Protein 8HNO (pdb70)

B-factor: mean 59.18, std 12.62, range [30.69, 103.49]

Sequence (275 aa):
KSFLTEQQIKILRLRARGLKQSEIAELLGTSRANISILERRALEKIEKARNTITIWEQINSKISVEVRKGEDIFTVPDKLFKKADELQIKVPYSTAEIIAFLVEHAPISDRIAKRDFTLFLDARDRLRISECLLEEFDEKSFLTEQQIKILRLRARGLKQSEIAELLGTSRANISILERRALEKIEKARNTITIWEQINSKISVEVRKGEDIFTVPDKLFKKADELQIKVPYSTAEIIAFLVEHAPISDRIAKRDFTLFLDARDRLRISECLLEE

Foldseek 3Di:
DAPADPVQVVLVVVVVVPDDLCVVCVVVVHDSVVSVVSPVVVVVVVVVVVQVVVVVQVVVFPFKDKDFFFDFLLCVVVRRVVRCVVVVHDQPDDSVRSSVVCVVDACADVRGHRGIWMWTAGPVRDTDIHRDDCPVVDD/DAPADPVQVVLVVVVVVVDDLCRVCVVVVHDSVVSVVSPVVVVVRVVVVVLVVVVVQVVVFPFKDKDAFFAFLLCVVVRRVVVCVVVVHDQPDDSVRSSVVCVVDACADHRGHHHIWMWTAGPVRDIDIHRDDDDD

InterPro domains:
  IPR001387 Cro/C1-type, helix-turn-helix domain [PS50943] (12-39)
  IPR004645 DNA-binding protein Tfx, archaea [TIGR00721] (1-137)
  IPR007630 RNA polymerase sigma-70 region 4 [PF04545] (7-49)
  IPR018384 DNA-binding protein Tfx, euryarchaeota [PIRSF004932] (4-141)
  IPR029291 DNA binding protein Tfx, C-terminal [PF14601] (52-132)
  IPR036657 DNA-binding protein Tfx superfamily, archaea [G3DSA:3.30.1190.10] (17-134)
  IPR036657 DNA-binding protein Tfx superfamily, archaea [SSF89915] (17-120)

Radius of gyration: 21.94 Å; Cα contacts (8 Å, |Δi|>4): 375; chains: 2; bounding box: 42×46×56 Å

Secondary structure (DSSP, 8-state):
--SS-HHHHHHHHHHHTT--HHHHHHHTTS-HHHHHHHHHHHHHHHHHHHHHHHHHHHHT-S-EEEE-TT-BGGGHHHHHHHHHHHTT------HHHHHHHHHHHS-EETTEESS-EEEEE-TTS-EEEES---TTS--/--SS-HHHHHHHHHHHTT--HHHHHHHHTS-HHHHHHHHHHHHHHHHHHHHHHHHHHHHT-S-EEEE-TT-BGGGHHHHHHHHHHHTT----S-HHHHHHHHHHHS-BSSSBBSS-EEEEE-TTS-EEEES-----

Nearest PDB structures (foldseek):
  8hno-assembly1_B  TM=9.951E-01  e=1.777E-23  Thermococcus onnurineus NA1
  8hnp-assembly1_B  TM=9.551E-01  e=2.674E-22  Thermococcus onnurineus NA1
  4pcq-assembly2_C  TM=3.267E-01  e=6.171E-01  Mycobacterium tuberculosis H37Rv
  1i1g-assembly1_A  TM=3.027E-01  e=6.171E-01  Pyrococcus furiosus
  2cg4-assembly1_A  TM=2.894E-01  e=1.734E+00  Escherichia coli

Solvent-accessible surface area: 15589 Å² total; per-residue (Å²): 114,16,37,15,67,160,91,5,16,116,1,5,39,21,91,54,131,65,50,45,30,62,88,0,7,147,112,46,68,46,64,141,63,65,1,30,77,26,17,159,139,0,69,95,50,3,88,56,0,81,57,0,22,15,10,55,41,2,4,65,24,88,10,16,0,28,3,133,141,43,56,40,6,98,61,1,2,87,69,1,58,143,68,3,114,150,94,88,63,89,19,80,60,58,67,69,89,0,27,66,34,0,92,134,100,12,36,41,53,129,118,79,4,140,169,44,2,0,0,1,0,5,67,76,54,110,20,54,32,7,116,56,35,4,54,128,22,61,134,191,17,34,15,70,109,80,6,12,53,0,5,36,2,93,52,114,61,50,129,22,52,75,0,7,144,101,46,67,51,56,129,64,74,0,38,83,32,18,161,135,0,72,98,53,3,87,81,0,90,40,0,24,23,1,58,22,9,20,53,31,96,5,37,5,46,2,125,152,46,49,39,5,102,66,0,2,98,66,0,57,154,78,3,109,128,96,164,61,87,20,77,63,58,67,68,91,0,32,67,35,0,94,135,104,11,32,41,74,126,118,83,4,51,160,46,1,2,0,0,0,0,56,171,44,108,18,60,33,4,88,30,56,35,154,166

Organism: Thermococcus onnurineus (strain NA1) (NCBI:txid523850)

Structure (mmCIF, N/CA/C/O backbone):
data_8HNO
#
_entry.id   8HNO
#
_cell.length_a   102.686
_cell.length_b   102.686
_cell.length_c   90.386
_cell.angle_alpha   90.000
_cell.angle_beta   90.000
_cell.angle_gamma   90.000
#
_symmetry.space_group_name_H-M   'P 43 21 2'
#
loop_
_atom_site.group_PDB
_atom_site.id
_atom_site.type_symbol
_atom_site.label_atom_id
_atom_site.label_alt_id
_atom_site.label_comp_id
_atom_site.label_asym_id
_atom_site.label_entity_id
_atom_site.label_seq_id
_atom_site.pdbx_PDB_ins_code
_atom_site.Cartn_x
_atom_site.Cartn_y
_atom_site.Cartn_z
_atom_site.occupancy
_atom_site.B_iso_or_equiv
_atom_site.auth_seq_id
_atom_site.auth_comp_id
_atom_site.auth_asym_id
_atom_site.auth_atom_id
_atom_site.pdbx_PDB_model_num
ATOM 1 N N . LYS A 1 4 ? 7.09948 4.91441 -2.32417 1.000 62.13168 4 LYS A N 1
ATOM 2 C CA . LYS A 1 4 ? 8.54794 5.09729 -2.42685 1.000 60.95851 4 LYS A CA 1
ATOM 3 C C . LYS A 1 4 ? 9.15539 4.12251 -3.43968 1.000 58.09622 4 LYS A C 1
ATOM 4 O O . LYS A 1 4 ? 9.91766 4.53455 -4.31785 1.000 52.27780 4 LYS A O 1
ATOM 10 N N . SER A 1 5 ? 8.82265 2.83443 -3.29808 1.000 59.63112 5 SER A N 1
ATOM 11 C CA . SER A 1 5 ? 9.37758 1.75045 -4.11633 1.000 48.91969 5 SER A CA 1
ATOM 12 C C . SER A 1 5 ? 8.25228 0.79248 -4.50642 1.000 44.93471 5 SER A C 1
ATOM 13 O O . SER A 1 5 ? 7.08144 1.01098 -4.18886 1.000 50.16982 5 SER A O 1
ATOM 16 N N . PHE A 1 6 ? 8.61282 -0.32225 -5.13895 1.000 43.19741 6 PHE A N 1
ATOM 17 C CA . PHE A 1 6 ? 7.63917 -1.32355 -5.56402 1.000 47.83516 6 PHE A CA 1
ATOM 18 C C . PHE A 1 6 ? 7.38533 -2.39719 -4.49917 1.000 51.56897 6 PHE A C 1
ATOM 19 O O . PHE A 1 6 ? 6.67118 -3.36693 -4.77043 1.000 59.79375 6 PHE A O 1
ATOM 27 N N . LEU A 1 7 ? 7.94125 -2.25680 -3.30149 1.000 47.30756 7 LEU A N 1
ATOM 28 C CA . LEU A 1 7 ? 7.75168 -3.23738 -2.24122 1.000 48.36903 7 LEU A CA 1
ATOM 29 C C . LEU A 1 7 ? 6.82551 -2.68229 -1.16281 1.000 51.94883 7 LEU A C 1
ATOM 30 O O . LEU A 1 7 ? 6.95844 -1.52717 -0.74703 1.000 59.79283 7 LEU A O 1
ATOM 35 N N . THR A 1 8 ? 5.90525 -3.51596 -0.69183 1.000 49.95021 8 THR A N 1
ATOM 36 C CA . THR A 1 8 ? 5.00645 -3.13922 0.38535 1.000 44.08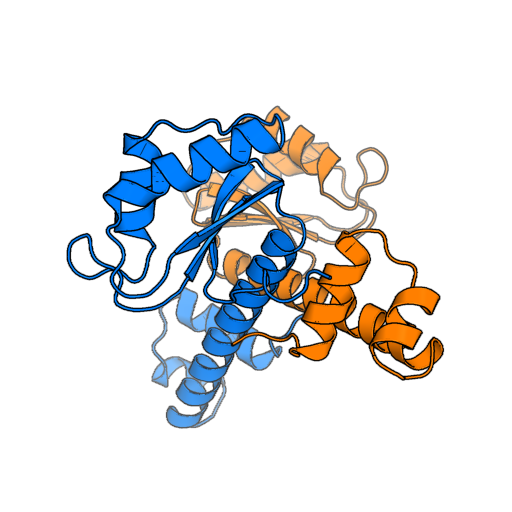930 8 THR A CA 1
ATOM 37 C C . THR A 1 8 ? 5.74009 -3.18922 1.71611 1.000 48.98370 8 THR A C 1
ATOM 38 O O . THR A 1 8 ? 6.81089 -3.79709 1.83862 1.000 51.37487 8 THR A O 1
ATOM 42 N N . GLU A 1 9 ? 5.16266 -2.53003 2.72788 1.000 53.88119 9 GLU A N 1
ATOM 43 C CA . GLU A 1 9 ? 5.76901 -2.61372 4.05981 1.000 54.94401 9 GLU A CA 1
ATOM 44 C C . GLU A 1 9 ? 5.78689 -4.05404 4.55889 1.000 52.13161 9 GLU A C 1
ATOM 45 O O . GLU A 1 9 ? 6.76499 -4.47904 5.19346 1.000 51.59687 9 GLU A O 1
ATOM 51 N N . GLN A 1 10 ? 4.74581 -4.83534 4.22142 1.000 53.42003 10 GLN A N 1
ATOM 52 C CA . GLN A 1 10 ? 4.70219 -6.24881 4.59816 1.000 46.81969 10 GLN A CA 1
ATOM 53 C C . GLN A 1 10 ? 5.81428 -7.04783 3.93028 1.000 43.04846 10 GLN A C 1
ATOM 54 O O . GLN A 1 10 ? 6.51439 -7.81370 4.59886 1.000 43.25304 10 GLN A O 1
ATOM 60 N N . GLN A 1 11 ? 6.02229 -6.85513 2.62625 1.000 40.38106 11 GLN A N 1
ATOM 61 C CA . GLN A 1 11 ? 7.07756 -7.59206 1.93696 1.000 44.04616 11 GLN A CA 1
ATOM 62 C C . GLN A 1 11 ? 8.47217 -7.19506 2.42422 1.000 46.74589 11 GLN A C 1
ATOM 63 O O . GLN A 1 11 ? 9.38509 -8.02936 2.42481 1.000 44.98723 11 GLN A O 1
ATOM 69 N N . ILE A 1 12 ? 8.67412 -5.93236 2.80674 1.000 45.34770 12 ILE A N 1
ATOM 70 C CA . ILE A 1 12 ? 9.97715 -5.53633 3.32767 1.000 44.63015 12 ILE A CA 1
ATOM 71 C C . ILE A 1 12 ? 10.23192 -6.19746 4.66804 1.000 45.04163 12 ILE A C 1
ATOM 72 O O . ILE A 1 12 ? 11.35524 -6.62094 4.96042 1.000 46.45651 12 ILE A O 1
ATOM 77 N N . LYS A 1 13 ? 9.20180 -6.29740 5.51029 1.000 43.50598 13 LYS A N 1
ATOM 78 C CA . LYS A 1 13 ? 9.40419 -6.95949 6.79373 1.000 45.85413 13 LYS A CA 1
ATOM 79 C C . LYS A 1 13 ? 9.78464 -8.41888 6.57803 1.000 46.89704 13 LYS A C 1
ATOM 80 O O . LYS A 1 13 ? 10.77486 -8.89961 7.14497 1.000 48.31756 13 LYS A O 1
ATOM 86 N N . ILE A 1 14 ? 9.08446 -9.09940 5.66310 1.000 45.23113 14 ILE A N 1
ATOM 87 C CA . ILE A 1 14 ? 9.32367 -10.52401 5.42153 1.000 47.25237 14 ILE A CA 1
ATOM 88 C C . ILE A 1 14 ? 10.73127 -10.75887 4.86276 1.000 49.67357 14 ILE A C 1
ATOM 89 O O . ILE A 1 14 ? 11.43693 -11.68576 5.28679 1.000 51.38440 14 ILE A O 1
ATOM 94 N N . LEU A 1 15 ? 11.16767 -9.93247 3.90801 1.000 47.71330 15 LEU A N 1
ATOM 95 C CA . LEU A 1 15 ? 12.51554 -10.09717 3.37285 1.000 45.98179 15 LEU A CA 1
ATOM 96 C C . LEU A 1 15 ? 13.55362 -9.90825 4.45300 1.000 48.59457 15 LEU A C 1
ATOM 97 O O . LEU A 1 15 ? 14.56243 -10.61967 4.48898 1.000 51.29471 15 LEU A O 1
ATOM 102 N N . ARG A 1 16 ? 13.32993 -8.93686 5.33081 1.000 46.63465 16 ARG A N 1
ATOM 103 C CA . ARG A 1 16 ? 14.26858 -8.71397 6.41229 1.000 50.61099 16 ARG A CA 1
ATOM 104 C C . ARG A 1 16 ? 14.34436 -9.93325 7.31578 1.000 54.51537 16 ARG A C 1
ATOM 105 O O . ARG A 1 16 ? 15.43795 -10.39325 7.67123 1.000 55.28348 16 ARG A O 1
ATOM 113 N N . LEU A 1 17 ? 13.19121 -10.50974 7.64875 1.000 56.68985 17 LEU A N 1
ATOM 114 C CA . LEU A 1 17 ? 13.18886 -11.67990 8.52239 1.000 59.38471 17 LEU A CA 1
ATOM 115 C C . LEU A 1 17 ? 13.87129 -12.86519 7.85189 1.000 58.30238 17 LEU A C 1
ATOM 116 O O . LEU A 1 17 ? 14.58145 -13.63515 8.51031 1.000 60.04103 17 LEU A O 1
ATOM 121 N N . ARG A 1 18 ? 13.69223 -13.01048 6.53601 1.000 56.05295 18 ARG A N 1
ATOM 122 C CA . ARG A 1 18 ? 14.42824 -14.03725 5.80815 1.000 57.39958 18 ARG A CA 1
ATOM 123 C C . ARG A 1 18 ? 15.92371 -13.76402 5.86083 1.000 57.34653 18 ARG A C 1
ATOM 124 O O . ARG A 1 18 ? 16.72515 -14.67783 6.10207 1.000 60.39907 18 ARG A O 1
ATOM 132 N N . ALA A 1 19 ? 16.31026 -12.49617 5.69043 1.000 52.54059 19 ALA A N 1
ATOM 133 C CA . ALA A 1 19 ? 17.72229 -12.13876 5.70752 1.000 53.22142 19 ALA A CA 1
ATOM 134 C C . ALA A 1 19 ? 18.34176 -12.38335 7.07036 1.000 57.48735 19 ALA A C 1
ATOM 135 O O . ALA A 1 19 ? 19.56234 -12.55263 7.16488 1.000 64.38016 19 ALA A O 1
ATOM 137 N N . ARG A 1 20 ? 17.53922 -12.36366 8.13864 1.000 55.61258 20 ARG A N 1
ATOM 138 C CA . ARG A 1 20 ? 18.06416 -12.77196 9.43649 1.000 61.42169 20 ARG A CA 1
ATOM 139 C C . ARG A 1 20 ? 18.06974 -14.29451 9.60686 1.000 58.75467 20 ARG A C 1
ATOM 140 O O . ARG A 1 20 ? 18.38979 -14.78008 10.69090 1.000 63.60358 20 ARG A O 1
ATOM 148 N N . GLY A 1 21 ? 17.70559 -15.06004 8.57970 1.000 56.85333 21 GLY A N 1
ATOM 149 C CA . GLY A 1 21 ? 17.83601 -16.50056 8.61882 1.000 58.52159 21 GLY A CA 1
ATOM 150 C C . GLY A 1 21 ? 16.59791 -17.27919 9.00097 1.000 63.78212 21 GLY A C 1
ATOM 151 O O . GLY A 1 21 ? 16.66109 -18.51673 9.03025 1.000 64.28598 21 GLY A O 1
ATOM 152 N N . LEU A 1 22 ? 15.48074 -16.60914 9.28999 1.000 61.31676 22 LEU A N 1
ATOM 153 C CA . LEU A 1 22 ? 14.27681 -17.30910 9.72227 1.000 54.85482 22 LEU A CA 1
ATOM 154 C C . LEU A 1 22 ? 13.69801 -18.16910 8.60884 1.000 60.28773 22 LEU A C 1
ATOM 155 O O . LEU A 1 22 ? 13.87739 -17.88787 7.41684 1.000 63.10684 22 LEU A O 1
ATOM 160 N N . LYS A 1 23 ? 12.97492 -19.21794 9.01535 1.000 62.29730 23 LYS A N 1
ATOM 161 C CA . LYS A 1 23 ? 12.23593 -20.05829 8.08318 1.000 62.80878 23 LYS A CA 1
ATOM 162 C C . LYS A 1 23 ? 10.92531 -19.38182 7.69585 1.000 59.65286 23 LYS A C 1
ATOM 163 O O . LYS A 1 23 ? 10.43647 -18.47537 8.37680 1.000 60.14850 23 LYS A O 1
ATOM 165 N N . GLN A 1 24 ? 10.36694 -19.81104 6.56447 1.000 58.96597 24 GLN A N 1
ATOM 166 C CA . GLN A 1 24 ? 9.09380 -19.23836 6.15216 1.000 56.06589 24 GLN A CA 1
ATOM 167 C C . GLN A 1 24 ? 8.00206 -19.52715 7.17185 1.000 61.63474 24 GLN A C 1
ATOM 168 O O . GLN A 1 24 ? 7.10982 -18.69589 7.37020 1.000 61.19032 24 GLN A O 1
ATOM 174 N N . SER A 1 25 ? 8.05445 -20.70165 7.82085 1.000 67.46434 25 SER A N 1
ATOM 175 C CA . SER A 1 25 ? 7.06394 -21.06804 8.83844 1.000 65.33555 25 SER A CA 1
ATOM 176 C C . SER A 1 25 ? 7.21424 -20.22791 10.11092 1.000 63.98209 25 SER A C 1
ATOM 177 O O . SER A 1 25 ? 6.20889 -19.83543 10.71880 1.000 57.41483 25 SER A O 1
ATOM 180 N N . GLU A 1 26 ? 8.45857 -19.92250 10.51343 1.000 62.98180 26 GLU A N 1
ATOM 181 C CA . GLU A 1 26 ? 8.69457 -19.02970 11.64882 1.000 54.90121 26 GLU A CA 1
ATOM 182 C C . GLU A 1 26 ? 8.10392 -17.65681 11.37480 1.000 58.39229 26 GLU A C 1
ATOM 183 O O . GLU A 1 26 ? 7.47058 -17.05619 12.24858 1.000 58.92361 26 GLU A O 1
ATOM 189 N N . ILE A 1 27 ? 8.32064 -17.13638 10.16098 1.000 61.31135 27 ILE A N 1
ATOM 190 C CA . ILE A 1 27 ? 7.77926 -15.83107 9.78437 1.000 59.69119 27 ILE A CA 1
ATOM 191 C C . ILE A 1 27 ? 6.25452 -15.85551 9.75961 1.000 57.88021 27 ILE A C 1
ATOM 192 O O . ILE A 1 27 ? 5.60328 -14.90081 10.19740 1.000 56.75563 27 ILE A O 1
ATOM 197 N N . ALA A 1 28 ? 5.65975 -16.94298 9.25084 1.000 61.58632 28 ALA A N 1
ATOM 198 C CA . ALA A 1 28 ? 4.19855 -17.04320 9.20647 1.000 62.18990 28 ALA A CA 1
ATOM 199 C C . ALA A 1 28 ? 3.59164 -16.94191 10.60742 1.000 60.72929 28 ALA A C 1
ATOM 200 O O . ALA A 1 28 ? 2.53472 -16.32431 10.79116 1.000 58.36388 28 ALA A O 1
ATOM 202 N N . GLU A 1 29 ? 4.27192 -17.50407 11.61509 1.000 60.93186 29 GLU A N 1
ATOM 203 C CA . GLU A 1 29 ? 3.80379 -17.39198 12.99745 1.000 63.51518 29 GLU A CA 1
ATOM 204 C C . GLU A 1 29 ? 3.88359 -15.95300 13.49818 1.000 58.67692 29 GLU A C 1
ATOM 205 O O . GLU A 1 29 ? 2.95967 -15.46951 14.16023 1.000 56.86873 29 GLU A O 1
ATOM 211 N N . LEU A 1 30 ? 4.98765 -15.26148 13.19436 1.000 60.95490 30 LEU A N 1
ATOM 212 C CA . LEU A 1 30 ? 5.20496 -13.89934 13.68305 1.000 56.07036 30 LEU A CA 1
ATOM 213 C C . LEU A 1 30 ? 4.17337 -12.92834 13.11988 1.000 55.40936 30 LEU A C 1
ATOM 214 O O . LEU A 1 30 ? 3.75849 -11.98521 13.80172 1.000 56.13949 30 LEU A O 1
ATOM 219 N N . LEU A 1 31 ? 3.77999 -13.11446 11.86596 1.000 55.92806 31 LEU A N 1
ATOM 220 C CA . LEU A 1 31 ? 2.79593 -12.25542 11.22217 1.000 54.21357 31 LEU A CA 1
ATOM 221 C C . LEU A 1 31 ? 1.38762 -12.83466 11.31134 1.000 53.41783 31 LEU A C 1
ATOM 222 O O . LEU A 1 31 ? 0.44826 -12.25895 10.74995 1.000 52.63113 31 LEU A O 1
ATOM 227 N N . GLY A 1 32 ? 1.24647 -13.99470 11.94150 1.000 53.50841 32 GLY A N 1
ATOM 228 C CA . GLY A 1 32 ? -0.03238 -14.62839 12.17079 1.000 56.63796 32 GLY A CA 1
ATOM 229 C C . GLY A 1 32 ? -0.77144 -15.00318 10.90609 1.000 59.38727 32 GLY A C 1
ATOM 230 O O . GLY A 1 32 ? -1.98017 -14.77942 10.82363 1.000 62.29133 32 GLY A O 1
ATOM 231 N N . THR A 1 33 ? -0.08632 -15.61571 9.93771 1.000 54.63869 33 THR A N 1
ATOM 232 C CA . THR A 1 33 ? -0.72074 -16.04128 8.69639 1.000 58.94283 33 THR A CA 1
ATOM 233 C C . THR A 1 33 ? -0.10800 -17.35494 8.22986 1.000 61.10934 33 THR A C 1
ATOM 234 O O . THR A 1 33 ? 0.87955 -17.83184 8.79102 1.000 64.65948 33 THR A O 1
ATOM 238 N N . SER A 1 34 ? -0.72016 -17.94866 7.20105 1.000 56.66322 34 SER A N 1
ATOM 239 C CA . SER A 1 34 ? -0.28812 -19.24782 6.69889 1.000 57.34807 34 SER A CA 1
ATOM 240 C C . SER A 1 34 ? 1.12187 -19.18479 6.13036 1.000 61.81469 34 SER A C 1
ATOM 241 O O . SER A 1 34 ? 1.56172 -18.15964 5.60511 1.000 64.04233 34 SER A O 1
ATOM 244 N N . ARG A 1 35 ? 1.81840 -20.31771 6.19277 1.000 62.10512 35 ARG A N 1
ATOM 245 C CA . ARG A 1 35 ? 3.12582 -20.40765 5.54666 1.000 63.70846 35 ARG A CA 1
ATOM 246 C C . ARG A 1 35 ? 3.03682 -20.21477 4.03707 1.000 62.00153 35 ARG A C 1
ATOM 247 O O . ARG A 1 35 ? 3.96834 -19.68401 3.41878 1.000 60.42157 35 ARG A O 1
ATOM 255 N N . ALA A 1 36 ? 1.93032 -20.64072 3.42770 1.000 60.53795 36 ALA A N 1
ATOM 256 C CA . ALA A 1 36 ? 1.76043 -20.45927 1.99280 1.000 58.00938 36 ALA A CA 1
ATOM 257 C C . ALA A 1 36 ? 1.67307 -18.98478 1.62894 1.000 65.14010 36 ALA A C 1
ATOM 258 O O . ALA A 1 36 ? 2.23177 -18.55417 0.61249 1.000 65.41119 36 ALA A O 1
ATOM 260 N N . ASN A 1 37 ? 0.96296 -18.19696 2.44001 1.000 65.80407 37 ASN A N 1
ATOM 261 C CA . ASN A 1 37 ? 0.87152 -16.76729 2.17951 1.000 61.03919 37 ASN A CA 1
ATOM 262 C C . ASN A 1 37 ? 2.25506 -16.11598 2.26327 1.000 59.93835 37 ASN A C 1
ATOM 263 O O . ASN A 1 37 ? 2.61874 -15.29281 1.41142 1.000 57.80275 37 ASN A O 1
ATOM 268 N N . ILE A 1 38 ? 3.07307 -16.53587 3.23586 1.000 59.23448 38 ILE A N 1
ATOM 269 C CA . ILE A 1 38 ? 4.41411 -15.97416 3.36959 1.000 53.84954 38 ILE A CA 1
ATOM 270 C C . ILE A 1 38 ? 5.25423 -16.30322 2.14733 1.000 58.13253 38 ILE A C 1
ATOM 271 O O . ILE A 1 38 ? 5.96757 -15.44014 1.63030 1.000 60.10809 38 ILE A O 1
ATOM 276 N N . SER A 1 39 ? 5.18638 -17.54911 1.65867 1.000 61.16423 39 SER A N 1
ATOM 277 C CA . SER A 1 39 ? 5.95484 -17.91480 0.46969 1.000 58.89190 39 SER A CA 1
ATOM 278 C C . SER A 1 39 ? 5.46246 -17.16544 -0.76199 1.000 57.02217 39 SER A C 1
ATOM 279 O O . SER A 1 39 ? 6.27170 -16.73058 -1.58784 1.000 57.72004 39 SER A O 1
ATOM 282 N N . ILE A 1 40 ? 4.14335 -17.01261 -0.91327 1.000 54.74412 40 ILE A N 1
ATOM 283 C CA . ILE A 1 40 ? 3.62788 -16.28201 -2.06862 1.000 59.19699 40 ILE A CA 1
ATOM 284 C C . ILE A 1 40 ? 4.01422 -14.80696 -1.98960 1.000 58.18816 40 ILE A C 1
ATOM 285 O O . ILE A 1 40 ? 4.33622 -14.18165 -3.00768 1.000 59.48490 40 ILE A O 1
ATOM 290 N N . LEU A 1 41 ? 3.98787 -14.21813 -0.79374 1.000 58.35323 41 LEU A N 1
ATOM 291 C CA . LEU A 1 41 ? 4.41054 -12.82465 -0.69118 1.000 54.80597 41 LEU A CA 1
ATOM 292 C C . LEU A 1 41 ? 5.90665 -12.67756 -0.94584 1.000 52.28754 41 LEU A C 1
ATOM 293 O O . LEU A 1 41 ? 6.32882 -11.73332 -1.62145 1.000 52.55308 41 LEU A O 1
ATOM 298 N N . GLU A 1 42 ? 6.72172 -13.61338 -0.43916 1.000 49.51135 42 GLU A N 1
ATOM 299 C CA . GLU A 1 42 ? 8.16457 -13.55714 -0.67904 1.000 47.47813 42 GLU A CA 1
ATOM 300 C C . GLU A 1 42 ? 8.49622 -13.77384 -2.14992 1.000 53.17535 42 GLU A C 1
ATOM 301 O O . GLU A 1 42 ? 9.37983 -13.10155 -2.69990 1.000 53.40881 42 GLU A O 1
ATOM 307 N N . ARG A 1 43 ? 7.81455 -14.71426 -2.80588 1.000 57.40108 43 ARG A N 1
ATOM 308 C CA . ARG A 1 43 ? 8.08249 -14.93302 -4.22278 1.000 54.64809 43 ARG A CA 1
ATOM 309 C C . ARG A 1 43 ? 7.74444 -13.68521 -5.03255 1.000 52.12556 43 ARG A C 1
ATOM 310 O O . ARG A 1 43 ? 8.54447 -13.25058 -5.86369 1.000 54.13717 43 ARG A O 1
ATOM 318 N N . ARG A 1 44 ? 6.60691 -13.04184 -4.73663 1.000 50.33814 44 ARG A N 1
ATOM 319 C CA . ARG A 1 44 ? 6.21439 -11.84065 -5.46594 1.000 48.32315 44 ARG A CA 1
ATOM 320 C C . ARG A 1 44 ? 7.18104 -10.69905 -5.21137 1.000 51.01114 44 ARG A C 1
ATOM 321 O O . ARG A 1 44 ? 7.40911 -9.87150 -6.09957 1.000 56.80901 44 ARG A O 1
ATOM 329 N N . ALA A 1 45 ? 7.75080 -10.62323 -4.01272 1.000 48.13087 45 ALA A N 1
ATOM 330 C CA . ALA A 1 45 ? 8.68333 -9.54050 -3.72825 1.000 45.59015 45 ALA A CA 1
ATOM 331 C C . ALA A 1 45 ? 9.97396 -9.70352 -4.52270 1.000 52.86369 45 ALA A C 1
ATOM 332 O O . ALA A 1 45 ? 10.42917 -8.76681 -5.19734 1.000 51.74484 45 ALA A O 1
ATOM 334 N N . LEU A 1 46 ? 10.56791 -10.90131 -4.47872 1.000 54.49736 46 LEU A N 1
ATOM 335 C CA . LEU A 1 46 ? 11.79500 -11.13123 -5.23376 1.000 49.46007 46 LEU A CA 1
ATOM 336 C C . LEU A 1 46 ? 11.55672 -10.92197 -6.72502 1.000 49.87143 46 LEU A C 1
ATOM 337 O O . LEU A 1 46 ? 12.41155 -10.37546 -7.42953 1.000 48.14927 46 LEU A O 1
ATOM 342 N N . GLU A 1 47 ? 10.37883 -11.31959 -7.21505 1.000 52.56502 47 GLU A N 1
ATOM 343 C CA . GLU A 1 47 ? 10.06476 -11.11507 -8.62094 1.000 51.22299 47 GLU A CA 1
ATOM 344 C C . GLU A 1 47 ? 10.02488 -9.63660 -8.94685 1.000 51.07051 47 GLU A C 1
ATOM 345 O O . GLU A 1 47 ? 10.50719 -9.21519 -10.00358 1.000 52.08464 47 GLU 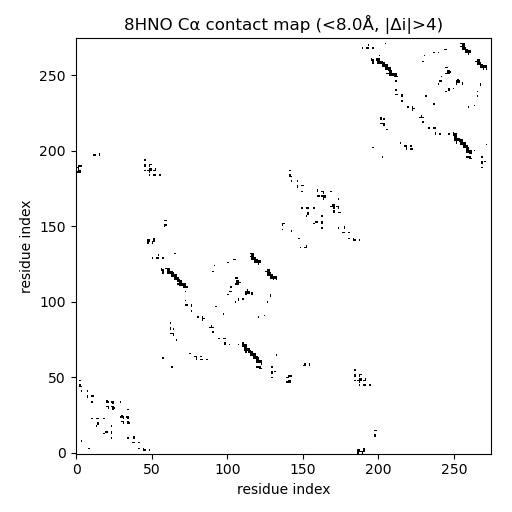A O 1
ATOM 351 N N . LYS A 1 48 ? 9.47754 -8.82467 -8.03686 1.000 53.35759 48 LYS A N 1
ATOM 352 C CA . LYS A 1 48 ? 9.44456 -7.38557 -8.27694 1.000 51.35891 48 LYS A CA 1
ATOM 353 C C . LYS A 1 48 ? 10.83585 -6.77737 -8.20503 1.000 49.95150 48 LYS A C 1
ATOM 354 O O . LYS A 1 48 ? 11.12373 -5.80286 -8.91829 1.000 45.55382 48 LYS A O 1
ATOM 360 N N . ILE A 1 49 ? 11.72174 -7.36514 -7.39237 1.000 47.10014 49 ILE A N 1
ATOM 361 C CA . ILE A 1 49 ? 13.09496 -6.87632 -7.33882 1.000 46.60878 49 ILE A CA 1
ATOM 362 C C . ILE A 1 49 ? 13.80964 -7.19468 -8.64215 1.000 49.79143 49 ILE A C 1
ATOM 363 O O . ILE A 1 49 ? 14.54083 -6.35491 -9.18352 1.000 49.37770 49 ILE A O 1
ATOM 368 N N . GLU A 1 50 ? 13.62339 -8.41699 -9.16113 1.000 54.70949 50 GLU A N 1
ATOM 369 C CA . GLU A 1 50 ? 14.17758 -8.74787 -10.47140 1.000 54.95456 50 GLU A CA 1
ATOM 370 C C . GLU A 1 50 ? 13.57504 -7.85395 -11.54130 1.000 50.19973 50 GLU A C 1
ATOM 371 O O . GLU A 1 50 ? 14.29384 -7.31587 -12.39069 1.000 49.53906 50 GLU A O 1
ATOM 377 N N . LYS A 1 51 ? 12.26794 -7.62201 -11.46506 1.000 48.18265 51 LYS A N 1
ATOM 378 C CA . LYS A 1 51 ? 11.61552 -6.73446 -12.41710 1.000 48.43215 51 LYS A CA 1
ATOM 379 C C . LYS A 1 51 ? 12.20468 -5.33161 -12.33017 1.000 49.60507 51 LYS A C 1
ATOM 380 O O . LYS A 1 51 ? 12.43819 -4.67975 -13.35595 1.000 49.92143 51 LYS A O 1
ATOM 386 N N . ALA A 1 52 ? 12.46724 -4.85131 -11.11074 1.000 50.61377 52 ALA A N 1
ATOM 387 C CA . ALA A 1 52 ? 13.10422 -3.54199 -10.96097 1.000 46.77381 52 ALA A CA 1
ATOM 388 C C . ALA A 1 52 ? 14.52959 -3.55477 -11.49144 1.000 46.64567 52 ALA A C 1
ATOM 389 O O . ALA A 1 52 ? 14.96197 -2.60846 -12.16488 1.000 48.99161 52 ALA A O 1
ATOM 391 N N . ARG A 1 53 ? 15.26759 -4.62629 -11.20289 1.000 48.48147 53 ARG A N 1
ATOM 392 C CA . ARG A 1 53 ? 16.63794 -4.75307 -11.68960 1.000 52.29193 53 ARG A CA 1
ATOM 393 C C . ARG A 1 53 ? 16.68884 -4.73491 -13.21507 1.000 49.06243 53 ARG A C 1
ATOM 394 O O . ARG A 1 53 ? 17.60287 -4.14171 -13.80690 1.000 47.27941 53 ARG A O 1
ATOM 402 N N . ASN A 1 54 ? 15.71641 -5.37931 -13.87134 1.000 48.11789 54 ASN A N 1
ATOM 403 C CA . ASN A 1 54 ? 15.66052 -5.31175 -15.32971 1.000 47.04018 54 ASN A CA 1
ATOM 404 C C . ASN A 1 54 ? 15.24816 -3.93464 -15.81457 1.000 43.52203 54 ASN A C 1
ATOM 405 O O . ASN A 1 54 ? 15.65378 -3.52103 -16.90209 1.000 44.92877 54 ASN A O 1
ATOM 410 N N . THR A 1 55 ? 14.41825 -3.22128 -15.06010 1.000 44.90177 55 THR A N 1
ATOM 411 C CA . THR A 1 55 ? 14.04879 -1.88960 -15.51826 1.000 43.22494 55 THR A CA 1
ATOM 412 C C . THR A 1 55 ? 15.26445 -0.96524 -15.51869 1.000 43.83492 55 THR A C 1
ATOM 413 O O . THR A 1 55 ? 15.47887 -0.22371 -16.48422 1.000 43.16439 55 THR A O 1
ATOM 417 N N . ILE A 1 56 ? 16.11662 -1.03945 -14.48596 1.000 43.84093 56 ILE A N 1
ATOM 418 C CA . ILE A 1 56 ? 17.32541 -0.20531 -14.49699 1.000 43.51811 56 ILE A CA 1
ATOM 419 C C . ILE A 1 56 ? 18.27333 -0.60796 -15.61159 1.000 44.24131 56 ILE A C 1
ATOM 420 O O . ILE A 1 56 ? 18.98612 0.23792 -16.15817 1.000 48.21999 56 ILE A O 1
ATOM 425 N N . THR A 1 57 ? 18.32152 -1.89103 -15.96602 1.000 43.39956 57 THR A N 1
ATOM 426 C CA . THR A 1 57 ? 19.18408 -2.28089 -17.07426 1.000 42.42202 57 THR A CA 1
ATOM 427 C C . THR A 1 57 ? 18.70743 -1.65868 -18.37718 1.000 45.37000 57 THR A C 1
ATOM 428 O O . THR A 1 57 ? 19.50283 -1.07364 -19.12720 1.000 47.01813 57 THR A O 1
ATOM 432 N N . ILE A 1 58 ? 17.39958 -1.70866 -18.62661 1.000 47.71521 58 ILE A N 1
ATOM 433 C CA . ILE A 1 58 ? 16.87071 -1.14467 -19.86074 1.000 45.49214 58 ILE A CA 1
ATOM 434 C C . ILE A 1 58 ? 17.09395 0.35864 -19.87738 1.000 42.43584 58 ILE A C 1
ATOM 435 O O . ILE A 1 58 ? 17.38127 0.94835 -20.92533 1.000 46.60090 58 ILE A O 1
ATOM 440 N N . TRP A 1 59 ? 16.99922 1.00293 -18.71967 1.000 40.26812 59 TRP A N 1
ATOM 441 C CA . TRP A 1 59 ? 17.25325 2.43599 -18.69207 1.000 43.84009 59 TRP A CA 1
ATOM 442 C C . TRP A 1 59 ? 18.69780 2.73393 -19.07765 1.000 47.87622 59 TRP A C 1
ATOM 443 O O . TRP A 1 59 ? 18.95414 3.56297 -19.95769 1.000 45.15846 59 TRP A O 1
ATOM 454 N N . GLU A 1 60 ? 19.65876 2.01612 -18.47768 1.000 48.07935 60 GLU A N 1
ATOM 455 C CA . GLU A 1 60 ? 21.05456 2.25505 -18.82796 1.000 45.92019 60 GLU A CA 1
ATOM 456 C C . GLU A 1 60 ? 21.38226 1.74907 -20.21850 1.000 49.57030 60 GLU A C 1
ATOM 457 O O . GLU A 1 60 ? 22.32358 2.25985 -20.83742 1.000 55.95351 60 GLU A O 1
ATOM 463 N N . GLN A 1 61 ? 20.60767 0.80143 -20.74569 1.000 44.90688 61 GLN A N 1
ATOM 464 C CA . GLN A 1 61 ? 20.82118 0.40059 -22.12892 1.000 47.77186 61 GLN A CA 1
ATOM 465 C C . GLN A 1 61 ? 20.34774 1.47708 -23.09358 1.000 48.60356 61 GLN A C 1
ATOM 466 O O . GLN A 1 61 ? 20.96035 1.68986 -24.14422 1.000 50.62057 61 GLN A O 1
ATOM 472 N N . ILE A 1 62 ? 19.24668 2.14945 -22.76853 1.000 49.13077 62 ILE A N 1
ATOM 473 C CA . ILE A 1 62 ? 18.74584 3.21261 -23.63204 1.000 48.02405 62 ILE A CA 1
ATOM 474 C C . ILE A 1 62 ? 19.76144 4.33965 -23.75004 1.000 49.96816 62 ILE A C 1
ATOM 475 O O . ILE A 1 62 ? 19.89212 4.96024 -24.81248 1.000 54.46959 62 ILE A O 1
ATOM 480 N N . ASN A 1 63 ? 20.48787 4.62780 -22.66484 1.000 52.59858 63 ASN A N 1
ATOM 481 C CA . ASN A 1 63 ? 21.53937 5.65167 -22.63359 1.000 53.76223 63 ASN A CA 1
ATOM 482 C C . ASN A 1 63 ? 22.93804 5.04366 -22.73988 1.000 56.35420 63 ASN A C 1
ATOM 483 O O . ASN A 1 63 ? 23.86290 5.51295 -22.07483 1.000 63.68266 63 ASN A O 1
ATOM 488 N N . SER A 1 64 ? 23.13607 3.99313 -23.53346 1.000 56.08714 64 SER A N 1
ATOM 489 C CA . SER A 1 64 ? 24.44186 3.34642 -23.58963 1.000 61.17623 64 SER A CA 1
ATOM 490 C C . SER A 1 64 ? 25.35906 4.03881 -24.58935 1.000 68.39900 64 SER A C 1
ATOM 491 O O . SER A 1 64 ? 24.92247 4.54877 -25.62877 1.000 63.58205 64 SER A O 1
ATOM 494 N N . LYS A 1 65 ? 26.65739 3.99347 -24.28531 1.000 74.16683 65 LYS A N 1
ATOM 495 C CA . LYS A 1 65 ? 27.66311 4.53924 -25.18885 1.000 70.80610 65 LYS A CA 1
ATOM 496 C C . LYS A 1 65 ? 27.65983 3.78492 -26.51857 1.000 70.56320 65 LYS A C 1
ATOM 497 O O . LYS A 1 65 ? 27.38715 4.35838 -27.57811 1.000 70.18982 65 LYS A O 1
ATOM 503 N N . ILE A 1 66 ? 27.92408 2.48427 -26.47777 1.000 65.84476 66 ILE A N 1
ATOM 504 C CA . ILE A 1 66 ? 27.96125 1.66102 -27.67767 1.000 69.36367 66 ILE A CA 1
ATOM 505 C C . ILE A 1 66 ? 27.27885 0.33796 -27.33797 1.000 66.37814 66 ILE A C 1
ATOM 506 O O . ILE A 1 66 ? 27.42820 -0.17756 -26.22427 1.000 62.09602 66 ILE A O 1
ATOM 511 N N . SER A 1 67 ? 26.45951 -0.16748 -28.26157 1.000 60.26865 67 SER A N 1
ATOM 512 C CA . SER A 1 67 ? 25.78813 -1.44418 -28.06553 1.000 56.76205 67 SER A CA 1
ATOM 513 C C . SER A 1 67 ? 25.85949 -2.24541 -29.35963 1.000 61.73866 67 SER A C 1
ATOM 514 O O . SER A 1 67 ? 25.86925 -1.67764 -30.45734 1.000 66.78896 67 SER A O 1
ATOM 517 N N . VAL A 1 68 ? 25.96200 -3.56442 -29.22009 1.000 60.85087 68 VAL A N 1
ATOM 518 C CA . VAL A 1 68 ? 25.98642 -4.49637 -30.34008 1.000 61.92712 68 VAL A CA 1
ATOM 519 C C . VAL A 1 68 ? 25.04354 -5.65494 -30.01204 1.000 56.73925 68 VAL A C 1
ATOM 520 O O . VAL A 1 68 ? 24.90183 -6.04762 -28.84982 1.000 57.40382 68 VAL A O 1
ATOM 524 N N . GLU A 1 69 ? 24.36457 -6.18466 -31.03402 1.000 61.34275 69 GLU A N 1
ATOM 525 C CA . GLU A 1 69 ? 23.35118 -7.22597 -30.84287 1.000 64.44730 69 GLU A CA 1
ATOM 526 C C . GLU A 1 69 ? 23.85515 -8.57890 -31.33762 1.000 59.45716 69 GLU A C 1
ATOM 527 O O . GLU A 1 69 ? 24.44877 -8.66648 -32.41470 1.000 70.45329 69 GLU A O 1
ATOM 533 N N . VAL A 1 70 ? 23.62043 -9.63742 -30.56203 1.000 55.92424 70 VAL A N 1
ATOM 534 C CA . VAL A 1 70 ? 24.02341 -10.99314 -30.94451 1.000 64.66595 70 VAL A CA 1
ATOM 535 C C . VAL A 1 70 ? 22.80102 -11.91370 -30.93007 1.000 69.38210 70 VAL A C 1
ATOM 536 O O . VAL A 1 70 ? 22.03497 -11.93250 -29.95834 1.000 67.09346 70 VAL A O 1
ATOM 540 N N . ARG A 1 71 ? 22.63560 -12.68798 -32.00126 1.000 72.16373 71 ARG A N 1
ATOM 541 C CA . ARG A 1 71 ? 21.46750 -13.52678 -32.23028 1.000 71.51956 71 ARG A CA 1
ATOM 542 C C . ARG A 1 71 ? 21.72311 -14.98590 -31.86239 1.000 69.92775 71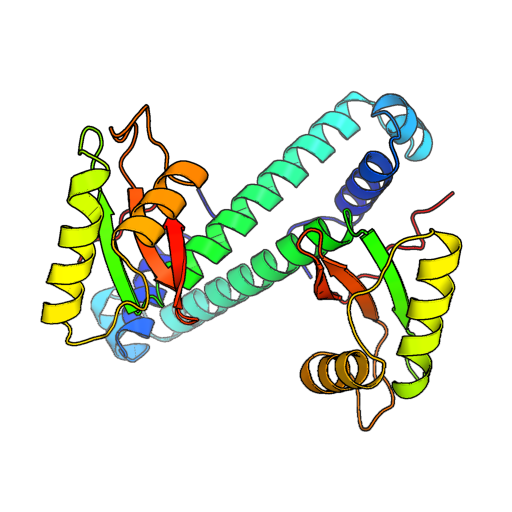 ARG A C 1
ATOM 543 O O . ARG A 1 71 ? 22.86816 -15.44551 -31.80607 1.000 65.90685 71 ARG A O 1
ATOM 551 N N . LYS A 1 72 ? 20.61952 -15.72461 -31.67041 1.000 70.07632 72 LYS A N 1
ATOM 552 C CA . LYS A 1 72 ? 20.70151 -17.13986 -31.32666 1.000 66.94705 72 LYS A CA 1
ATOM 553 C C . LYS A 1 72 ? 21.51743 -17.86839 -32.38865 1.000 68.39849 72 LYS A C 1
ATOM 554 O O . LYS A 1 72 ? 21.29371 -17.69797 -33.58978 1.000 69.05218 72 LYS A O 1
ATOM 560 N N . GLY A 1 73 ? 22.50498 -18.63601 -31.94024 1.000 65.76763 73 GLY A N 1
ATOM 561 C CA . GLY A 1 73 ? 23.36496 -19.39692 -32.80500 1.000 59.53771 73 GLY A CA 1
ATOM 562 C C . GLY A 1 73 ? 24.72065 -18.77725 -33.09015 1.000 64.71690 73 GLY A C 1
ATOM 563 O O . GLY A 1 73 ? 25.65412 -19.51801 -33.42189 1.000 70.97717 73 GLY A O 1
ATOM 564 N N . GLU A 1 74 ? 24.87328 -17.45909 -32.94623 1.000 63.61899 74 GLU A N 1
ATOM 565 C CA . GLU A 1 74 ? 26.16373 -16.82223 -33.22597 1.000 69.23197 74 GLU A CA 1
ATOM 566 C C . GLU A 1 74 ? 27.25822 -17.33075 -32.26375 1.000 67.96737 74 GLU A C 1
ATOM 567 O O . GLU A 1 74 ? 26.97771 -17.86379 -31.18153 1.000 67.36626 74 GLU A O 1
ATOM 573 N N . ASP A 1 75 ? 28.52602 -17.21111 -32.67890 1.000 62.67010 75 ASP A N 1
ATOM 574 C CA . ASP A 1 75 ? 29.62714 -17.66326 -31.82327 1.000 64.22846 75 ASP A CA 1
ATOM 575 C C . ASP A 1 75 ? 30.04679 -16.53708 -30.88885 1.000 63.47653 75 ASP A C 1
ATOM 576 O O . ASP A 1 75 ? 30.28563 -15.40206 -31.32160 1.000 62.02691 75 ASP A O 1
ATOM 581 N N . ILE A 1 76 ? 30.19879 -16.88239 -29.61477 1.000 60.06530 76 ILE A N 1
ATOM 582 C CA . ILE A 1 76 ? 30.56189 -15.91053 -28.59971 1.000 55.02081 76 ILE A CA 1
ATOM 583 C C . ILE A 1 76 ? 31.89963 -15.25623 -28.93839 1.000 59.16844 76 ILE A C 1
ATOM 584 O O . ILE A 1 76 ? 32.15740 -14.11139 -28.54972 1.000 58.79582 76 ILE A O 1
ATOM 589 N N . PHE A 1 77 ? 32.76337 -15.95552 -29.68522 1.000 60.72685 77 PHE A N 1
ATOM 590 C CA . PHE A 1 77 ? 34.09205 -15.43880 -29.99133 1.000 60.23753 77 PHE A CA 1
ATOM 591 C C . PHE A 1 77 ? 34.08827 -14.39950 -31.09845 1.000 60.40036 77 PHE A C 1
ATOM 592 O O . PHE A 1 77 ? 35.08543 -13.68590 -31.24757 1.000 58.18136 77 PHE A O 1
ATOM 600 N N . THR A 1 78 ? 33.00040 -14.29545 -31.87180 1.000 58.83258 78 THR A N 1
ATOM 601 C CA . THR A 1 78 ? 32.88505 -13.25434 -32.88907 1.000 57.38389 78 THR A CA 1
ATOM 602 C C . THR A 1 78 ? 32.41256 -11.92925 -32.31745 1.000 60.77516 78 THR A C 1
ATOM 603 O O . THR A 1 78 ? 32.41596 -10.92181 -33.03681 1.000 64.09421 78 THR A O 1
ATOM 607 N N . VAL A 1 79 ? 32.00651 -11.91155 -31.05344 1.000 57.83870 79 VAL A N 1
ATOM 608 C CA . VAL A 1 79 ? 31.36109 -10.75092 -30.45499 1.000 56.06695 79 VAL A CA 1
ATOM 609 C C . VAL A 1 79 ? 32.34734 -9.61038 -30.21551 1.000 60.26006 79 VAL A C 1
ATOM 610 O O . VAL A 1 79 ? 31.99887 -8.45120 -30.49977 1.000 61.28892 79 VAL A O 1
ATOM 614 N N . PRO A 1 80 ? 33.55434 -9.85076 -29.67833 1.000 60.48177 80 PRO A N 1
ATOM 615 C CA . PRO A 1 80 ? 34.49069 -8.71895 -29.51584 1.000 62.74424 80 PRO A CA 1
ATOM 616 C C . PRO A 1 80 ? 34.75885 -7.95406 -30.81126 1.000 66.55098 80 PRO A C 1
ATOM 617 O O . PRO A 1 80 ? 34.86760 -6.72267 -30.76331 1.000 63.64014 80 PRO A O 1
ATOM 621 N N . ASP A 1 81 ? 34.85306 -8.63496 -31.96865 1.000 66.52957 81 ASP A N 1
ATOM 622 C CA . ASP A 1 81 ? 35.03711 -7.91974 -33.23637 1.000 66.84338 81 ASP A CA 1
ATOM 623 C C . ASP A 1 81 ? 33.83918 -7.02960 -33.58056 1.000 68.31134 81 ASP A C 1
ATOM 624 O O . ASP A 1 81 ? 34.01800 -5.87734 -33.9947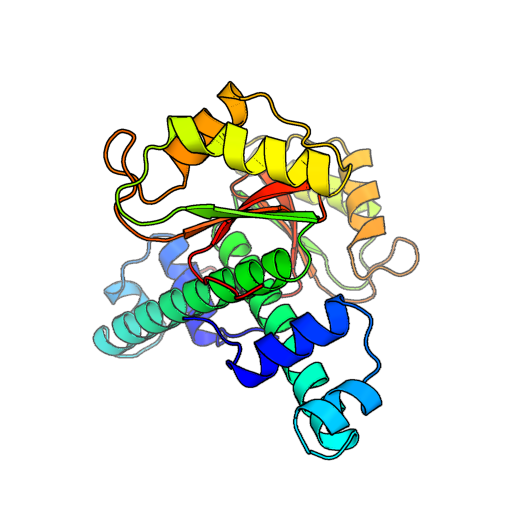6 1.000 67.00446 81 ASP A O 1
ATOM 629 N N . LYS A 1 82 ? 32.61045 -7.53911 -33.42376 1.000 66.42160 82 LYS A N 1
ATOM 630 C CA . LYS A 1 82 ? 31.43097 -6.71430 -33.69114 1.000 60.31446 82 LYS A CA 1
ATOM 631 C C . LYS A 1 82 ? 31.45228 -5.45019 -32.84903 1.000 60.09596 82 LYS A C 1
ATOM 632 O O . LYS A 1 82 ? 31.21333 -4.34154 -33.34383 1.000 63.54494 82 LYS A O 1
ATOM 638 N N . LEU A 1 83 ? 31.74866 -5.60505 -31.56710 1.000 56.39596 83 LEU A N 1
ATOM 639 C CA . LEU A 1 83 ? 31.80158 -4.45493 -30.68641 1.000 58.77574 83 LEU A CA 1
ATOM 640 C C . LEU A 1 83 ? 32.95243 -3.53477 -31.05726 1.000 65.95043 83 LEU A C 1
ATOM 641 O O . LEU A 1 83 ? 32.78654 -2.30915 -31.09341 1.000 66.66301 83 LEU A O 1
ATOM 646 N N . PHE A 1 84 ? 34.12091 -4.11517 -31.36408 1.000 67.62396 84 PHE A N 1
ATOM 647 C CA . PHE A 1 84 ? 35.31323 -3.32018 -31.65870 1.000 66.25498 84 PHE A CA 1
ATOM 648 C C . PHE A 1 84 ? 35.17735 -2.55978 -32.98180 1.000 69.65965 84 PHE A C 1
ATOM 649 O O . PHE A 1 84 ? 35.67639 -1.43591 -33.10169 1.000 70.41431 84 PHE A O 1
ATOM 657 N N . LYS A 1 85 ? 34.56214 -3.17150 -34.00525 1.000 71.37745 85 LYS A N 1
ATOM 658 C CA . LYS A 1 85 ? 34.31585 -2.45268 -35.25656 1.000 68.37605 85 LYS A CA 1
ATOM 659 C C . LYS A 1 85 ? 33.30630 -1.32557 -35.04380 1.000 73.31794 85 LYS A C 1
ATOM 660 O O . LYS A 1 85 ? 33.51660 -0.19234 -35.49478 1.000 76.61585 85 LYS A O 1
ATOM 666 N N . LYS A 1 86 ? 32.21704 -1.60991 -34.32407 1.000 72.97987 86 LYS A N 1
ATOM 667 C CA . LYS A 1 86 ? 31.20284 -0.58829 -34.06350 1.000 75.18093 86 LYS A CA 1
ATOM 668 C C . LYS A 1 86 ? 31.73478 0.56271 -33.19883 1.000 73.56693 86 LYS A C 1
ATOM 669 O O . LYS A 1 86 ? 31.22513 1.68696 -33.28496 1.000 75.36091 86 LYS A O 1
ATOM 675 N N . ALA A 1 87 ? 32.72435 0.30891 -32.33890 1.000 69.37931 87 ALA A N 1
ATOM 676 C CA . ALA A 1 87 ? 33.29436 1.38800 -31.52549 1.000 72.86670 87 ALA A CA 1
ATOM 677 C C . ALA A 1 87 ? 34.15306 2.35710 -32.34307 1.000 76.29338 87 ALA A C 1
ATOM 678 O O . ALA A 1 87 ? 34.30458 3.52446 -31.95513 1.000 70.73082 87 ALA A O 1
ATOM 680 N N . ASP A 1 88 ? 34.80505 1.87271 -33.41112 1.000 79.15316 88 ASP A N 1
ATOM 681 C CA . ASP A 1 88 ? 35.59387 2.75747 -34.27366 1.000 79.93724 88 ASP A CA 1
ATOM 682 C C . ASP A 1 88 ? 34.70768 3.59969 -35.18514 1.000 79.74011 88 ASP A C 1
ATOM 683 O O . ASP A 1 88 ? 35.04978 4.74966 -35.48876 1.000 79.87892 88 ASP A O 1
ATOM 688 N N . GLU A 1 89 ? 33.57143 3.05017 -35.62895 1.000 75.65979 89 GLU A N 1
ATOM 689 C CA . GLU A 1 89 ? 32.62247 3.83942 -36.40686 1.000 69.48923 89 GLU A CA 1
ATOM 690 C C . GLU A 1 89 ? 32.07480 4.99835 -35.59188 1.000 66.56211 89 GLU A C 1
ATOM 691 O O . GLU A 1 89 ? 31.77049 6.05880 -36.13947 1.000 65.16314 89 GLU A O 1
ATOM 697 N N . LEU A 1 90 ? 31.92355 4.81592 -34.29375 1.000 69.70159 90 LEU A N 1
ATOM 698 C CA . LEU A 1 90 ? 31.49058 5.90700 -33.44120 1.000 74.36111 90 LEU A CA 1
ATOM 699 C C . LEU A 1 90 ? 32.65824 6.70278 -32.86652 1.000 74.33593 90 LEU A C 1
ATOM 700 O O . LEU A 1 90 ? 32.42790 7.75222 -32.25206 1.000 72.88460 90 LEU A O 1
ATOM 705 N N . GLN A 1 91 ? 33.90028 6.25577 -33.08406 1.000 72.72350 91 GLN A N 1
ATOM 706 C CA . GLN A 1 91 ? 35.08393 6.91244 -32.52292 1.000 74.75589 91 GLN A CA 1
ATOM 707 C C . GLN A 1 91 ? 34.94176 7.09890 -31.00748 1.000 75.85732 91 GLN A C 1
ATOM 708 O O . GLN A 1 91 ? 34.94299 8.21909 -30.49169 1.000 71.29320 91 GLN A O 1
ATOM 710 N N . ILE A 1 92 ? 34.77513 5.97358 -30.29800 1.000 80.71460 92 ILE A N 1
ATOM 711 C CA . ILE A 1 92 ? 34.82616 5.90211 -28.83613 1.000 78.32436 92 ILE A CA 1
ATOM 712 C C . ILE A 1 92 ? 35.51692 4.59830 -28.43885 1.000 78.28431 92 ILE A C 1
ATOM 713 O O . ILE A 1 92 ? 35.36761 3.56693 -29.10563 1.000 81.17194 92 ILE A O 1
ATOM 718 N N . LYS A 1 93 ? 36.25196 4.64326 -27.31972 1.000 80.32019 93 LYS A N 1
ATOM 719 C CA . LYS A 1 93 ? 37.08543 3.52721 -26.86789 1.000 76.03305 93 LYS A CA 1
ATOM 720 C C . LYS A 1 93 ? 36.31059 2.57691 -25.96342 1.000 71.92930 93 LYS A C 1
ATOM 721 O O . LYS A 1 93 ? 35.48189 2.99762 -25.14825 1.000 74.28702 93 LYS A O 1
ATOM 723 N N . VAL A 1 94 ? 36.60430 1.28648 -26.10173 1.000 65.53130 94 VAL A N 1
ATOM 724 C CA . VAL A 1 94 ? 36.08879 0.23374 -25.24503 1.000 59.03657 94 VAL A CA 1
ATOM 725 C C . VAL A 1 94 ? 37.24207 -0.25337 -24.37278 1.000 53.25287 94 VAL A C 1
ATOM 726 O O . VAL A 1 94 ? 38.13367 -0.96060 -24.87040 1.000 55.16811 94 VAL A O 1
ATOM 730 N N . PRO A 1 95 ? 37.25493 0.04963 -23.08659 1.000 50.19969 95 PRO A N 1
ATOM 731 C CA . PRO A 1 95 ? 38.39681 -0.27249 -22.22009 1.000 53.33199 95 PRO A CA 1
ATOM 732 C C . PRO A 1 95 ? 38.52697 -1.74308 -21.80187 1.000 53.19398 95 PRO A C 1
ATOM 733 O O . PRO A 1 95 ? 38.81158 -2.05592 -20.63961 1.000 51.31565 95 PRO A O 1
ATOM 737 N N . TYR A 1 96 ? 38.37162 -2.65781 -22.77254 1.000 51.59700 96 TYR A N 1
ATOM 738 C CA . TYR A 1 96 ? 38.40594 -4.08543 -22.48213 1.000 48.16186 96 TYR A CA 1
ATOM 739 C C . TYR A 1 96 ? 39.07658 -4.86536 -23.60899 1.000 52.94087 96 TYR A C 1
ATOM 740 O O . TYR A 1 96 ? 38.85764 -4.57839 -24.79151 1.000 52.19363 96 TYR A O 1
ATOM 749 N N . SER A 1 97 ? 39.88176 -5.86722 -23.23694 1.000 54.01359 97 SER A N 1
ATOM 750 C CA . SER A 1 97 ? 40.52721 -6.73671 -24.21691 1.000 54.35307 97 SER A CA 1
ATOM 751 C C . SER A 1 97 ? 39.54279 -7.77183 -24.74931 1.000 55.68859 97 SER A C 1
ATOM 752 O O . SER A 1 97 ? 38.43098 -7.94447 -24.23545 1.000 57.82811 97 SER A O 1
ATOM 755 N N . THR A 1 98 ? 39.95435 -8.45346 -25.81949 1.000 54.66140 98 THR A N 1
ATOM 756 C CA . THR A 1 98 ? 39.09154 -9.48354 -26.38174 1.000 48.22512 98 THR A CA 1
ATOM 757 C C . THR A 1 98 ? 38.81768 -10.58454 -25.35927 1.000 47.88193 98 THR A C 1
ATOM 758 O O . THR A 1 98 ? 37.69196 -11.09753 -25.28250 1.000 48.66174 98 THR A O 1
ATOM 762 N N . ALA A 1 99 ? 39.79686 -10.90140 -24.50539 1.000 46.27963 99 ALA A N 1
ATOM 763 C CA . ALA A 1 99 ? 39.57722 -11.95479 -23.51242 1.000 47.68363 99 ALA A CA 1
ATOM 764 C C . ALA A 1 99 ? 38.66848 -11.47410 -22.38865 1.000 50.11344 99 ALA A C 1
ATOM 765 O O . ALA A 1 99 ? 37.86814 -12.25325 -21.85223 1.000 50.25923 99 ALA A O 1
ATOM 767 N N . GLU A 1 100 ? 38.80216 -10.20841 -21.97963 1.000 50.36977 100 GLU A N 1
ATOM 768 C CA . GLU A 1 100 ? 37.91521 -9.70684 -20.93222 1.000 52.01428 100 GLU A CA 1
ATOM 769 C C . GLU A 1 100 ? 36.46360 -9.74450 -21.39146 1.000 49.88636 100 GLU A C 1
ATOM 770 O O . GLU A 1 100 ? 35.56810 -10.14275 -20.63581 1.000 45.87953 100 GLU A O 1
ATOM 776 N N . ILE A 1 101 ? 36.22047 -9.37146 -22.64433 1.000 45.69427 101 ILE A N 1
ATOM 777 C CA . ILE A 1 101 ? 34.87006 -9.42688 -23.16985 1.000 43.13930 101 ILE A CA 1
ATOM 778 C C . ILE A 1 101 ? 34.38415 -10.85717 -23.19354 1.000 42.58746 101 ILE A C 1
ATOM 779 O O . ILE A 1 101 ? 33.22431 -11.13790 -22.88116 1.000 47.37787 101 ILE A O 1
ATOM 784 N N . ILE A 1 102 ? 35.25758 -11.79132 -23.53838 1.000 43.73913 102 ILE A N 1
ATOM 785 C CA . ILE A 1 102 ? 34.81030 -13.17419 -23.59388 1.000 42.37558 102 ILE A CA 1
ATOM 786 C C . ILE A 1 102 ? 34.46078 -13.67783 -22.19998 1.000 41.41693 102 ILE A C 1
ATOM 787 O O . ILE A 1 102 ? 33.33768 -14.13023 -21.95151 1.000 44.36115 102 ILE A O 1
ATOM 792 N N . ALA A 1 103 ? 35.37035 -13.51217 -21.24545 1.000 42.00308 103 ALA A N 1
ATOM 793 C CA . ALA A 1 103 ? 35.11650 -14.03375 -19.90454 1.000 43.43696 103 ALA A CA 1
ATOM 794 C C . ALA A 1 103 ? 33.88033 -13.40031 -19.27073 1.000 44.84891 103 ALA A C 1
ATOM 795 O O . ALA A 1 103 ? 33.31561 -13.95098 -18.31245 1.000 47.81292 103 ALA A O 1
ATOM 797 N N . PHE A 1 104 ? 33.48305 -12.21806 -19.74534 1.000 41.58032 104 PHE A N 1
ATOM 798 C CA . PHE A 1 104 ? 32.25231 -11.60835 -19.25830 1.000 41.79257 104 PHE A CA 1
ATOM 799 C C . PHE A 1 104 ? 31.04010 -12.34278 -19.81234 1.000 48.45178 104 PHE A C 1
ATOM 800 O O . PHE A 1 104 ? 30.14875 -12.76158 -19.05992 1.000 47.20342 104 PHE A O 1
ATOM 808 N N . LEU A 1 105 ? 31.03190 -12.57306 -21.13008 1.000 49.98188 105 LEU A N 1
ATOM 809 C CA . LEU A 1 105 ? 29.90801 -13.24793 -21.77002 1.000 47.48455 105 LEU A CA 1
ATOM 810 C C . LEU A 1 105 ? 29.74070 -14.67824 -21.24584 1.000 48.90251 105 LEU A C 1
ATOM 811 O O . LEU A 1 105 ? 28.60930 -15.15507 -21.10757 1.000 47.96520 105 LEU A O 1
ATOM 816 N N . VAL A 1 106 ? 30.84030 -15.35687 -20.88748 1.000 44.49086 106 VAL A N 1
ATOM 817 C CA . VAL A 1 106 ? 30.72130 -16.70020 -20.31781 1.000 47.10083 106 VAL A CA 1
ATOM 818 C C . VAL A 1 106 ? 29.99699 -16.65036 -18.98056 1.000 49.24067 106 VAL A C 1
ATOM 819 O O . VAL A 1 106 ? 29.18904 -17.53430 -18.65934 1.000 51.46220 106 VAL A O 1
ATOM 823 N N . GLU A 1 107 ? 30.24793 -15.60292 -18.19335 1.000 46.59952 107 GLU A N 1
ATOM 824 C CA . GLU A 1 107 ? 29.65296 -15.52971 -16.86720 1.000 45.88560 107 GLU A CA 1
ATOM 825 C C . GLU A 1 107 ? 28.19656 -15.09120 -16.90870 1.000 46.83605 107 GLU A C 1
ATOM 826 O O . GLU A 1 107 ? 27.40993 -15.55032 -16.07084 1.000 51.90833 107 GLU A O 1
ATOM 832 N N . HIS A 1 108 ? 27.79962 -14.24862 -17.88575 1.000 45.79008 108 HIS A N 1
ATOM 833 C CA . HIS A 1 108 ? 26.49285 -13.59298 -17.82811 1.000 49.66474 108 HIS A CA 1
ATOM 834 C C . HIS A 1 108 ? 25.57392 -13.83630 -19.01568 1.000 52.23716 108 HIS A C 1
ATOM 835 O O . HIS A 1 108 ? 24.35649 -13.69127 -18.85578 1.000 59.50764 108 HIS A O 1
ATOM 842 N N . ALA A 1 109 ? 26.08554 -14.20353 -20.16688 1.000 50.45783 109 ALA A N 1
ATOM 843 C CA . ALA A 1 109 ? 25.19033 -14.29186 -21.31441 1.000 52.57220 109 ALA A CA 1
ATOM 844 C C . ALA A 1 109 ? 24.43704 -15.62722 -21.34561 1.000 58.18348 109 ALA A C 1
ATOM 845 O O . ALA A 1 109 ? 24.87552 -16.61827 -20.73968 1.000 57.87647 109 ALA A O 1
ATOM 847 N N . PRO A 1 110 ? 23.25339 -15.65751 -22.01016 1.000 61.68354 110 PRO A N 1
ATOM 848 C CA . PRO A 1 110 ? 22.52813 -16.92471 -22.19212 1.000 61.98637 110 PRO A CA 1
ATOM 849 C C . PRO A 1 110 ? 23.17101 -17.82107 -23.23840 1.000 59.40404 110 PRO A C 1
ATOM 850 O O . PRO A 1 110 ? 22.60585 -18.00911 -24.31708 1.000 65.39826 110 PRO A O 1
ATOM 854 N N . ILE A 1 111 ? 24.34981 -18.35881 -22.95684 1.000 58.43555 111 ILE A N 1
ATOM 855 C CA . ILE A 1 111 ? 25.07308 -19.17384 -23.91976 1.000 58.36550 111 ILE A CA 1
ATOM 856 C C . ILE A 1 111 ? 25.08685 -20.62362 -23.45238 1.000 63.50779 111 ILE A C 1
ATOM 857 O O . ILE A 1 111 ? 24.97202 -20.94249 -22.26243 1.000 66.37862 111 ILE A O 1
ATOM 862 N N . SER A 1 112 ? 25.26609 -21.51525 -24.41570 1.000 63.09453 112 SER A N 1
ATOM 863 C CA . SER A 1 112 ? 25.40566 -22.93970 -24.15125 1.000 67.28226 112 SER A CA 1
ATOM 864 C C . SER A 1 112 ? 26.63760 -23.37020 -24.94190 1.000 67.00198 112 SER A C 1
ATOM 865 O O . SER A 1 112 ? 26.56320 -23.64331 -26.14573 1.000 64.00808 112 SER A O 1
ATOM 867 N N . ASP A 1 113 ? 27.77444 -23.38031 -24.23900 1.000 67.72594 113 ASP A N 1
ATOM 868 C CA . ASP A 1 113 ? 29.10229 -23.70783 -24.75302 1.000 69.18010 113 ASP A CA 1
ATOM 869 C C . ASP A 1 113 ? 29.38798 -22.88222 -26.00923 1.000 66.87945 113 ASP A C 1
ATOM 870 O O . ASP A 1 113 ? 29.18755 -23.36159 -27.13401 1.000 65.53325 113 ASP A O 1
ATOM 875 N N . ARG A 1 114 ? 29.78138 -21.61311 -25.80042 1.000 63.06614 114 ARG A N 1
ATOM 876 C CA . ARG A 1 114 ? 30.23438 -20.61928 -26.78490 1.000 62.12227 114 ARG A CA 1
ATOM 877 C C . ARG A 1 114 ? 29.21463 -20.30119 -27.88170 1.000 60.52706 114 ARG A C 1
ATOM 878 O O . ARG A 1 114 ? 29.50018 -19.50669 -28.78158 1.000 61.32969 114 ARG A O 1
ATOM 886 N N . ILE A 1 115 ? 28.01523 -20.86695 -27.80937 1.000 64.45261 115 ILE A N 1
ATOM 887 C CA . ILE A 1 115 ? 26.95150 -20.58515 -28.76908 1.000 62.84631 115 ILE A CA 1
ATOM 888 C C . ILE A 1 115 ? 25.71765 -20.11556 -27.99901 1.000 63.78051 115 ILE A C 1
ATOM 889 O O . ILE A 1 115 ? 25.29729 -20.76575 -27.03374 1.000 66.56707 115 ILE A O 1
ATOM 894 N N . ALA A 1 116 ? 25.12512 -19.00782 -28.44198 1.000 59.28696 116 ALA A N 1
ATOM 895 C CA . ALA A 1 116 ? 23.97758 -18.42423 -27.75652 1.000 59.40781 116 ALA A CA 1
ATOM 896 C C . ALA A 1 116 ? 22.70728 -19.24678 -27.95790 1.000 63.73683 116 ALA A C 1
ATOM 897 O O . ALA A 1 116 ? 22.37026 -19.62401 -29.08289 1.000 71.69817 116 ALA A O 1
ATOM 899 N N . LYS A 1 117 ? 21.98207 -19.50367 -26.86049 1.000 60.09979 117 LYS A N 1
ATOM 900 C CA . LYS A 1 117 ? 20.69174 -20.18684 -26.91995 1.000 63.77542 117 LYS A CA 1
ATOM 901 C C . LYS A 1 117 ? 19.50834 -19.23432 -27.08831 1.000 71.24614 117 LYS A C 1
ATOM 902 O O . LYS A 1 117 ? 18.37512 -19.70711 -27.27991 1.000 72.73567 117 LYS A O 1
ATOM 908 N N . ARG A 1 118 ? 19.74775 -17.91904 -27.01058 1.000 74.82932 118 ARG A N 1
ATOM 909 C CA . ARG A 1 118 ? 18.74030 -16.88033 -27.23175 1.000 79.37625 118 ARG A CA 1
ATOM 910 C C . ARG A 1 118 ? 19.41667 -15.57567 -27.65012 1.000 75.16858 118 ARG A C 1
ATOM 911 O O . ARG A 1 118 ? 20.60991 -15.37090 -27.41328 1.000 70.46812 118 ARG A O 1
ATOM 919 N N . ASP A 1 119 ? 18.62264 -14.68279 -28.25598 1.000 78.44510 119 ASP A N 1
ATOM 920 C CA . ASP A 1 119 ? 19.05747 -13.32610 -28.59259 1.000 69.25524 119 ASP A CA 1
ATOM 921 C C . ASP A 1 119 ? 19.31319 -12.49041 -27.33446 1.000 69.33491 119 ASP A C 1
ATOM 922 O O . ASP A 1 119 ? 18.63521 -12.64405 -26.31022 1.000 69.84757 119 ASP A O 1
ATOM 927 N N . PHE A 1 120 ? 20.31013 -11.60012 -27.42002 1.000 64.47450 120 PHE A N 1
ATOM 928 C CA . PHE A 1 120 ? 20.57715 -10.61390 -26.37399 1.000 60.34061 120 PHE A CA 1
ATOM 929 C C . PHE A 1 120 ? 21.44523 -9.48249 -26.93124 1.000 61.37646 120 PHE A C 1
ATOM 930 O O . PHE A 1 120 ? 22.08584 -9.62423 -27.97811 1.000 61.03925 120 PHE A O 1
ATOM 938 N N . THR A 1 121 ? 21.51295 -8.37390 -26.17257 1.000 60.51499 121 THR A N 1
ATOM 939 C CA . THR A 1 121 ? 22.29898 -7.18686 -26.52332 1.000 59.53510 121 THR A CA 1
ATOM 940 C C . THR A 1 121 ? 23.41739 -6.99061 -25.50851 1.000 55.80061 121 THR A C 1
ATOM 941 O O . THR A 1 121 ? 23.16229 -6.93443 -24.30011 1.000 58.01614 121 THR A O 1
ATOM 945 N N . LEU A 1 122 ? 24.63811 -6.81975 -25.99976 1.000 51.84768 122 LEU A N 1
ATOM 946 C CA . LEU A 1 122 ? 25.77979 -6.47097 -25.16493 1.000 52.72111 122 LEU A CA 1
ATOM 947 C C . LEU A 1 122 ? 26.06109 -4.98569 -25.33437 1.000 55.80904 122 LEU A C 1
ATOM 948 O O . LEU A 1 122 ? 26.09349 -4.48544 -26.46346 1.000 57.22191 122 LEU A O 1
ATOM 953 N N . PHE A 1 123 ? 26.20968 -4.26862 -24.22321 1.000 53.13731 123 PHE A N 1
ATOM 954 C CA . PHE A 1 123 ? 26.40067 -2.83152 -24.31299 1.000 52.42977 123 PHE A CA 1
ATOM 955 C C . PHE A 1 123 ? 27.33749 -2.35218 -23.22057 1.000 55.43121 123 PHE A C 1
ATOM 956 O O . PHE A 1 123 ? 27.68696 -3.09272 -22.28819 1.000 54.43578 123 PHE A O 1
ATOM 964 N N . LEU A 1 124 ? 27.74110 -1.08531 -23.36062 1.000 56.12166 124 LEU A N 1
ATOM 965 C CA . LEU A 1 124 ? 28.67213 -0.43599 -22.45029 1.000 54.40727 124 LEU A CA 1
ATOM 966 C C . LEU A 1 124 ? 27.90820 0.58997 -21.61218 1.000 54.31220 124 LEU A C 1
ATOM 967 O O . LEU A 1 124 ? 27.27032 1.50304 -22.15450 1.000 54.53757 124 LEU A O 1
ATOM 972 N N . ASP A 1 125 ? 27.97784 0.41749 -20.29618 1.000 57.22744 125 ASP A N 1
ATOM 973 C CA . ASP A 1 125 ? 27.32579 1.24597 -19.29793 1.000 56.28350 125 ASP A CA 1
ATOM 974 C C . ASP A 1 125 ? 27.74311 2.70792 -19.45941 1.000 67.10291 125 ASP A C 1
ATOM 975 O O . ASP A 1 125 ? 28.75486 3.02886 -20.09170 1.000 69.40218 125 ASP A O 1
ATOM 980 N N . ALA A 1 126 ? 26.92555 3.61290 -18.91055 1.000 74.13693 126 ALA A N 1
ATOM 981 C CA . ALA A 1 126 ? 27.34835 5.00950 -18.81109 1.000 68.34209 126 ALA A CA 1
ATOM 982 C C . ALA A 1 126 ? 28.51223 5.18079 -17.83197 1.000 67.83419 126 ALA A C 1
ATOM 983 O O . ALA A 1 126 ? 29.28504 6.13925 -17.95772 1.000 70.50530 126 ALA A O 1
ATOM 985 N N . ARG A 1 127 ? 28.65620 4.27162 -16.85971 1.000 65.26788 127 ARG A N 1
ATOM 986 C CA . ARG A 1 127 ? 29.81657 4.22162 -15.97750 1.000 65.87996 127 ARG A CA 1
ATOM 987 C C . ARG A 1 127 ? 30.95450 3.35426 -16.54647 1.000 66.44877 127 ARG A C 1
ATOM 988 O O . ARG A 1 127 ? 31.87770 2.99257 -15.80879 1.000 64.39268 127 ARG A O 1
ATOM 990 N N . ASP A 1 128 ? 30.89874 3.01625 -17.83876 1.000 65.68613 128 ASP A N 1
ATOM 991 C CA . ASP A 1 128 ? 31.88092 2.18767 -18.54680 1.000 67.18174 128 ASP A CA 1
ATOM 992 C C . ASP A 1 128 ? 31.92524 0.73452 -18.06777 1.000 65.51137 128 ASP A C 1
ATOM 993 O O . ASP A 1 128 ? 32.88714 0.01618 -18.36990 1.000 63.59072 128 ASP A O 1
ATOM 998 N N . ARG A 1 129 ? 30.90132 0.27013 -17.35241 1.000 66.44044 129 ARG A N 1
ATOM 999 C CA . ARG A 1 129 ? 30.75219 -1.14489 -17.02612 1.000 62.54940 129 ARG A CA 1
ATOM 1000 C C . ARG A 1 129 ? 30.29086 -1.93049 -18.26268 1.000 58.50618 129 ARG A C 1
ATOM 1001 O O . ARG A 1 129 ? 29.70938 -1.36918 -19.19611 1.000 59.13995 129 ARG A O 1
ATOM 1009 N N . LEU A 1 130 ? 30.61008 -3.22891 -18.29853 1.000 56.48596 130 LEU A N 1
ATOM 1010 C CA . LEU A 1 130 ? 30.01936 -4.12566 -19.28825 1.000 48.84384 130 LEU A CA 1
ATOM 1011 C C . LEU A 1 130 ? 28.68398 -4.64274 -18.76498 1.000 52.27034 130 LEU A C 1
ATOM 1012 O O . LEU A 1 130 ? 28.53187 -4.90528 -17.56540 1.000 53.26363 130 LEU A O 1
ATOM 1017 N N . ARG A 1 131 ? 27.69381 -4.72773 -19.65345 1.000 51.81329 131 ARG A N 1
ATOM 1018 C CA . ARG A 1 131 ? 26.35930 -5.15010 -19.24675 1.000 46.96708 131 ARG A CA 1
ATOM 1019 C C . ARG A 1 131 ? 25.67678 -5.97852 -20.32694 1.000 49.03570 131 ARG A C 1
ATOM 1020 O O . ARG A 1 131 ? 25.95717 -5.84403 -21.52154 1.000 52.74909 131 ARG A O 1
ATOM 1028 N N . ILE A 1 132 ? 24.72506 -6.80574 -19.88831 1.000 49.06556 132 ILE A N 1
ATOM 1029 C CA . ILE A 1 132 ? 23.91664 -7.62971 -20.77809 1.000 48.23070 132 ILE A CA 1
ATOM 1030 C C . ILE A 1 132 ? 22.44223 -7.40252 -20.48359 1.00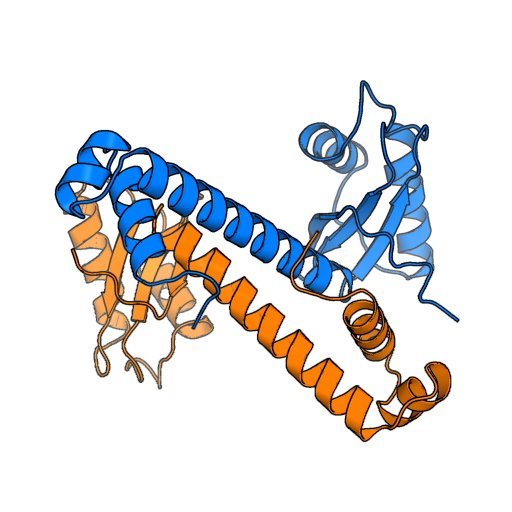0 53.31332 132 ILE A C 1
ATOM 1031 O O . ILE A 1 132 ? 22.02183 -7.32808 -19.32302 1.000 51.32698 132 ILE A O 1
ATOM 1036 N N . SER A 1 133 ? 21.65738 -7.31653 -21.54435 1.000 52.31167 133 SER A N 1
ATOM 1037 C CA . SER A 1 133 ? 20.22436 -7.15268 -21.45379 1.000 53.80856 133 SER A CA 1
ATOM 1038 C C . SER A 1 133 ? 19.59790 -7.99792 -22.54909 1.000 60.48490 133 SER A C 1
ATOM 1039 O O . SER A 1 133 ? 20.22227 -8.27038 -23.57500 1.000 60.27701 133 SER A O 1
ATOM 1042 N N . GLU A 1 134 ? 18.35664 -8.40371 -22.33753 1.000 62.24262 134 GLU A N 1
ATOM 1043 C CA . GLU A 1 134 ? 17.70842 -9.31042 -23.26153 1.000 60.60823 134 GLU A CA 1
ATOM 1044 C C . GLU A 1 134 ? 16.69785 -8.61896 -24.14867 1.000 64.09711 134 GLU A C 1
ATOM 1045 O O . GLU A 1 134 ? 16.07640 -9.28024 -24.98977 1.000 70.43979 134 GLU A O 1
ATOM 1051 N N . CYS A 1 135 ? 16.59128 -7.29530 -24.05129 1.000 56.04161 135 CYS A N 1
ATOM 1052 C CA . CYS A 1 135 ? 15.66646 -6.53336 -24.87246 1.000 61.67913 135 CYS A CA 1
ATOM 1053 C C . CYS A 1 135 ? 16.46348 -5.96192 -26.02862 1.000 58.74841 135 CYS A C 1
ATOM 1054 O O . CYS A 1 135 ? 17.44060 -5.25004 -25.80869 1.000 61.06749 135 CYS A O 1
ATOM 1057 N N . LEU A 1 136 ? 16.09065 -6.32700 -27.25330 1.000 59.70145 136 LEU A N 1
ATOM 1058 C CA . LEU A 1 136 ? 16.80631 -5.85312 -28.44045 1.000 64.90893 136 LEU A CA 1
ATOM 1059 C C . LEU A 1 136 ? 16.10359 -4.60661 -28.95290 1.000 67.48406 136 LEU A C 1
ATOM 1060 O O . LEU A 1 136 ? 15.11174 -4.69249 -29.68526 1.000 76.46759 136 LEU A O 1
ATOM 1065 N N . LEU A 1 137 ? 16.65855 -3.44091 -28.63877 1.000 62.59958 137 LEU A N 1
ATOM 1066 C CA . LEU A 1 137 ? 15.98385 -2.19789 -28.97975 1.000 71.66090 137 LEU A CA 1
ATOM 1067 C C . LEU A 1 137 ? 16.60651 -1.46705 -30.16815 1.000 78.09116 137 LEU A C 1
ATOM 1068 O O . LEU A 1 137 ? 16.39980 -0.25565 -30.31719 1.000 83.43472 137 LEU A O 1
ATOM 1073 N N . GLU A 1 138 ? 17.40174 -2.14196 -30.99174 1.000 78.39614 138 GLU A N 1
ATOM 1074 C CA . GLU A 1 138 ? 17.95500 -1.42596 -32.13212 1.000 81.35617 138 GLU A CA 1
ATOM 1075 C C . GLU A 1 138 ? 16.95757 -1.31942 -33.27611 1.000 77.03214 138 GLU A C 1
ATOM 1076 O O . GLU A 1 138 ? 17.18200 -0.54664 -34.21211 1.000 74.20165 138 GLU A O 1
ATOM 1082 N N . GLU A 1 139 ? 15.85729 -2.06700 -33.22210 1.000 79.85546 139 GLU A N 1
ATOM 1083 C CA . GLU A 1 139 ? 14.81842 -1.89517 -34.23001 1.000 89.48645 139 GLU A CA 1
ATOM 1084 C C . GLU A 1 139 ? 14.19754 -0.50736 -34.16979 1.000 87.56782 139 GLU A C 1
ATOM 1085 O O . GLU A 1 139 ? 13.64014 -0.05015 -35.17744 1.000 91.13005 139 GLU A O 1
ATOM 1091 N N . PHE A 1 140 ? 14.31570 0.17373 -33.01512 1.000 84.75590 140 PHE A N 1
ATOM 1092 C CA . PHE A 1 140 ? 13.72231 1.48542 -32.73747 1.000 79.94928 140 PHE A CA 1
ATOM 1093 C C . PHE A 1 140 ? 14.49348 2.65243 -33.36182 1.000 86.61269 140 PHE A C 1
ATOM 1094 O O . PHE A 1 140 ? 14.59370 3.72411 -32.75727 1.000 85.42509 140 PHE A O 1
ATOM 1102 N N . ASP A 1 141 ? 15.03106 2.48562 -34.57278 1.000 94.29548 141 ASP A N 1
ATOM 1103 C CA . ASP A 1 141 ? 15.88930 3.48862 -35.20106 1.000 90.91989 141 ASP A CA 1
ATOM 1104 C C . ASP A 1 141 ? 15.44567 3.66825 -36.66015 1.000 96.82109 141 ASP A C 1
ATOM 1105 O O . ASP A 1 141 ? 15.48935 2.71363 -37.45193 1.000 87.67877 141 ASP A O 1
ATOM 1110 N N . GLU A 1 142 ? 14.96210 4.88490 -36.98509 1.000 101.95105 142 GLU A N 1
ATOM 1111 C CA . GLU A 1 142 ? 14.50758 5.31730 -38.32979 1.000 97.85846 142 GLU A CA 1
ATOM 1112 C C . GLU A 1 142 ? 14.64765 6.84644 -38.51799 1.000 90.72749 142 GLU A C 1
ATOM 1113 O O . GLU A 1 142 ? 13.83576 7.65110 -38.02765 1.000 76.66751 142 GLU A O 1
ATOM 1119 N N . LYS B 1 4 ? 11.25463 -9.42533 -18.73409 1.000 64.73363 4 LYS B N 1
ATOM 1120 C CA . LYS B 1 4 ? 10.09631 -8.60361 -18.40661 1.000 58.78491 4 LYS B CA 1
ATOM 1121 C C . LYS B 1 4 ? 10.47851 -7.57388 -17.33756 1.000 57.75218 4 LYS B C 1
ATOM 1122 O O . LYS B 1 4 ? 11.29222 -7.83370 -16.43537 1.000 48.29570 4 LYS B O 1
ATOM 1128 N N . SER B 1 5 ? 9.89570 -6.38791 -17.46816 1.000 56.64505 5 SER B N 1
ATOM 1129 C CA . SER B 1 5 ? 10.24792 -5.23672 -16.65333 1.000 47.62006 5 SER B CA 1
ATOM 1130 C C . SER B 1 5 ? 8.97750 -4.49563 -16.26307 1.000 46.68863 5 SER B C 1
ATOM 1131 O O . SER B 1 5 ? 7.86183 -5.00279 -16.41977 1.000 52.60032 5 SER B O 1
ATOM 1134 N N . PHE B 1 6 ? 9.17574 -3.30318 -15.70014 1.000 43.75007 6 PHE B N 1
ATOM 1135 C CA . PHE B 1 6 ? 8.12998 -2.35153 -15.33602 1.000 43.89195 6 PHE B CA 1
ATOM 1136 C C . PHE B 1 6 ? 7.84424 -1.31365 -16.42485 1.000 46.37517 6 PHE B C 1
ATOM 1137 O O . PHE B 1 6 ? 7.07962 -0.37056 -16.18581 1.000 44.10796 6 PHE B O 1
ATOM 1145 N N . LEU B 1 7 ? 8.46865 -1.42189 -17.59183 1.000 47.30461 7 LEU B N 1
ATOM 1146 C CA . LEU B 1 7 ? 8.24038 -0.49372 -18.68895 1.000 41.88135 7 LEU B CA 1
ATOM 1147 C C . LEU B 1 7 ? 7.46398 -1.20711 -19.79757 1.000 45.97588 7 LEU B C 1
ATOM 1148 O O . LEU B 1 7 ? 7.68181 -2.39716 -20.06078 1.000 47.73193 7 LEU B O 1
ATOM 1153 N N . THR B 1 8 ? 6.50036 -0.51019 -20.39118 1.000 47.39248 8 THR B N 1
ATOM 1154 C CA . THR B 1 8 ? 5.82067 -1.05821 -21.55279 1.000 46.22774 8 THR B CA 1
ATOM 1155 C C . THR B 1 8 ? 6.70466 -0.88394 -22.77889 1.000 52.06496 8 THR B C 1
ATOM 1156 O O . THR B 1 8 ? 7.63200 -0.06606 -22.79186 1.000 53.48016 8 THR B O 1
ATOM 1160 N N . GLU B 1 9 ? 6.39588 -1.64597 -23.83398 1.000 59.52592 9 GLU B N 1
ATOM 1161 C CA . GLU B 1 9 ? 7.14873 -1.47619 -25.06944 1.000 52.24911 9 GLU B CA 1
ATOM 1162 C C . GLU B 1 9 ? 7.00751 -0.04282 -25.58248 1.000 53.69351 9 GLU B C 1
ATOM 1163 O O . GLU B 1 9 ? 7.99216 0.56462 -26.01663 1.000 54.43797 9 GLU B O 1
ATOM 1169 N N . GLN B 1 10 ? 5.81653 0.55399 -25.43591 1.000 48.86337 10 GLN B N 1
ATOM 1170 C CA . GLN B 1 10 ? 5.60504 1.91842 -25.91578 1.000 46.06488 10 GLN B CA 1
ATOM 1171 C C . GLN B 1 10 ? 6.47911 2.90601 -25.16005 1.000 47.17123 10 GLN B C 1
ATOM 1172 O O . GLN B 1 10 ? 7.03795 3.83912 -25.74982 1.000 44.67006 10 GLN B O 1
ATOM 1178 N N . GLN B 1 11 ? 6.59262 2.72703 -23.84462 1.000 46.12041 11 GLN B N 1
ATOM 1179 C CA . GLN B 1 11 ? 7.42756 3.61607 -23.05012 1.000 40.84567 11 GLN B CA 1
ATOM 1180 C C . GLN B 1 11 ? 8.90745 3.45540 -23.39034 1.000 47.49898 11 GLN B C 1
ATOM 1181 O O . GLN B 1 11 ? 9.66097 4.43692 -23.38920 1.000 50.28815 11 GLN B O 1
ATOM 1187 N N . ILE B 1 12 ? 9.35310 2.23282 -23.68767 1.000 50.03430 12 ILE B N 1
ATOM 1188 C CA . ILE B 1 12 ? 10.75341 2.05193 -24.05344 1.000 46.00413 12 ILE B CA 1
ATOM 1189 C C . ILE B 1 12 ? 11.03482 2.72254 -25.38898 1.000 48.82305 12 ILE B C 1
ATOM 1190 O O . ILE B 1 12 ? 12.08672 3.34541 -25.58424 1.000 50.73296 12 ILE B O 1
ATOM 1195 N N . LYS B 1 13 ? 10.08966 2.62053 -26.32467 1.000 52.09305 13 LYS B N 1
ATOM 1196 C CA . LYS B 1 13 ? 10.27326 3.24725 -27.62724 1.000 54.65371 13 LYS B CA 1
ATOM 1197 C C . LYS B 1 13 ? 10.38886 4.76134 -27.48240 1.000 55.40612 13 LYS B C 1
ATOM 1198 O O . LYS B 1 13 ? 11.32544 5.37241 -28.01340 1.000 57.08312 13 LYS B O 1
ATOM 1204 N N . ILE B 1 14 ? 9.50700 5.36989 -26.67956 1.000 55.84538 14 ILE B N 1
ATOM 1205 C CA . ILE B 1 14 ? 9.54454 6.81816 -26.48629 1.000 46.56675 14 ILE B CA 1
ATOM 1206 C C . ILE B 1 14 ? 10.83691 7.23242 -25.80510 1.000 48.06567 14 ILE B C 1
ATOM 1207 O O . ILE B 1 14 ? 11.50408 8.17673 -26.23720 1.000 56.06513 14 ILE B O 1
ATOM 1212 N N . LEU B 1 15 ? 11.23817 6.50727 -24.76219 1.000 50.27628 15 LEU B N 1
ATOM 1213 C CA . LEU B 1 15 ? 12.48948 6.82598 -24.08406 1.000 50.80991 15 LEU B CA 1
ATOM 1214 C C . LEU B 1 15 ? 13.67502 6.71079 -25.02960 1.000 55.15827 15 LEU B C 1
ATOM 1215 O O . LEU B 1 15 ? 14.59619 7.53227 -24.97905 1.000 60.99016 15 LEU B O 1
ATOM 1220 N N . ARG B 1 16 ? 13.67452 5.69675 -25.89771 1.000 57.16566 16 ARG B N 1
ATOM 1221 C CA . ARG B 1 16 ? 14.76745 5.55842 -26.85208 1.000 59.09912 16 ARG B CA 1
ATOM 1222 C C . ARG B 1 16 ? 14.78339 6.71747 -27.84253 1.000 58.85906 16 ARG B C 1
ATOM 1223 O O . ARG B 1 16 ? 15.84410 7.28627 -28.12449 1.000 59.03610 16 ARG B O 1
ATOM 1231 N N . LEU B 1 17 ? 13.61341 7.09288 -28.37108 1.000 58.61929 17 LEU B N 1
ATOM 1232 C CA . LEU B 1 17 ? 13.55934 8.19547 -29.32729 1.000 58.51226 17 LEU B CA 1
ATOM 1233 C C . LEU B 1 17 ? 13.94021 9.51014 -28.66960 1.000 62.65290 17 LEU B C 1
ATOM 1234 O O . LEU B 1 17 ? 14.52255 10.38580 -29.31797 1.000 62.61584 17 LEU B O 1
ATOM 1239 N N . ARG B 1 18 ? 13.57900 9.68426 -27.39325 1.000 60.81156 18 ARG B N 1
ATOM 1240 C CA . ARG B 1 18 ? 14.04910 10.84369 -26.64441 1.000 56.42050 18 ARG B CA 1
ATOM 1241 C C . ARG B 1 18 ? 15.56247 10.82728 -26.51330 1.000 61.09449 18 ARG B C 1
ATOM 1242 O O . ARG B 1 18 ? 16.22415 11.86190 -26.67570 1.000 59.15512 18 ARG B O 1
ATOM 1250 N N . ALA B 1 19 ? 16.13226 9.65081 -26.25024 1.000 61.20436 19 ALA B N 1
ATOM 1251 C CA . ALA B 1 19 ? 17.57549 9.55520 -26.08721 1.000 56.97132 19 ALA B CA 1
ATOM 1252 C C . ALA B 1 19 ? 18.30597 9.89956 -27.36976 1.000 54.32649 19 ALA B C 1
ATOM 1253 O O . ALA B 1 19 ? 19.44780 10.35864 -27.31682 1.000 55.28190 19 ALA B O 1
ATOM 1255 N N . ARG B 1 20 ? 17.66326 9.69579 -28.52363 1.000 59.21252 20 ARG B N 1
ATOM 1256 C CA . ARG B 1 20 ? 18.21289 10.08049 -29.81844 1.000 59.22494 20 ARG B CA 1
ATOM 1257 C C . ARG B 1 20 ? 18.05306 11.56585 -30.10539 1.000 59.66826 20 ARG B C 1
ATOM 1258 O O . ARG B 1 20 ? 18.45312 12.00662 -31.18362 1.000 67.12372 20 ARG B O 1
ATOM 1266 N N . GLY B 1 21 ? 17.47556 12.33986 -29.18173 1.000 63.06344 21 GLY B N 1
ATOM 1267 C CA . GLY B 1 21 ? 17.34298 13.78015 -29.31215 1.000 61.40333 21 GLY B CA 1
ATOM 1268 C C . GLY B 1 21 ? 16.01288 14.28995 -29.84538 1.000 65.12806 21 GLY B C 1
ATOM 1269 O O . GLY B 1 21 ? 15.81909 15.51071 -29.89107 1.000 74.54886 21 GLY B O 1
ATOM 1270 N N . LEU B 1 22 ? 15.08484 13.40418 -30.21311 1.000 67.01339 22 LEU B N 1
ATOM 1271 C CA . LEU B 1 22 ? 13.80212 13.80348 -30.78935 1.000 66.08746 22 LEU B CA 1
ATOM 1272 C C . LEU B 1 22 ? 12.92806 14.51555 -29.76404 1.000 65.89859 22 LEU B C 1
ATOM 1273 O O . LEU B 1 22 ? 12.82341 14.08427 -28.61240 1.000 69.22457 22 LEU B O 1
ATOM 1278 N N . LYS B 1 23 ? 12.26795 15.58743 -30.19388 1.000 64.01666 23 LYS B N 1
ATOM 1279 C CA . LYS B 1 23 ? 11.38508 16.32736 -29.30145 1.000 70.76681 23 LYS B CA 1
ATOM 1280 C C . LYS B 1 23 ? 10.11178 15.52299 -29.02493 1.000 66.99280 23 LYS B C 1
ATOM 1281 O O . LYS B 1 23 ? 9.79636 14.55629 -29.72117 1.000 67.12861 23 LYS B O 1
ATOM 1287 N N . GLN B 1 24 ? 9.38212 15.91466 -27.97586 1.000 64.87547 24 GLN B N 1
ATOM 1288 C CA . GLN B 1 24 ? 8.13452 15.21769 -27.68233 1.000 60.46355 24 GLN B CA 1
ATOM 1289 C C . GLN B 1 24 ? 7.13953 15.37077 -28.82952 1.000 68.25712 24 GLN B C 1
ATOM 1290 O O . GLN B 1 24 ? 6.41747 14.42413 -29.15904 1.000 68.57349 24 GLN B O 1
ATOM 1296 N N . SER B 1 25 ? 7.12066 16.54006 -29.48652 1.000 72.04498 25 SER B N 1
ATOM 1297 C CA . SER B 1 25 ? 6.19728 16.75895 -30.60279 1.000 65.48489 25 SER B CA 1
ATOM 1298 C C . SER B 1 25 ? 6.57294 15.90764 -31.81381 1.000 63.96875 25 SER B C 1
ATOM 1299 O O . SER B 1 25 ? 5.69296 15.41871 -32.53487 1.000 59.07644 25 SER B O 1
ATOM 1302 N N . GLU B 1 26 ? 7.87622 15.72901 -32.05995 1.000 65.18791 26 GLU B N 1
ATOM 1303 C CA . GLU B 1 26 ? 8.31393 14.84663 -33.13867 1.000 62.91464 26 GLU B CA 1
ATOM 1304 C C . GLU B 1 26 ? 7.88152 13.40831 -32.86913 1.000 62.12530 26 GLU B C 1
ATOM 1305 O O . GLU B 1 26 ? 7.29828 12.74970 -33.73986 1.000 60.16033 26 GLU B O 1
ATOM 1311 N N . ILE B 1 27 ? 8.11928 12.92024 -31.64210 1.000 65.20477 27 ILE B N 1
ATOM 1312 C CA . ILE B 1 27 ? 7.77239 11.53936 -31.29470 1.000 61.20485 27 ILE B CA 1
ATOM 1313 C C . ILE B 1 27 ? 6.26869 11.32182 -31.38731 1.000 59.83889 27 ILE B C 1
ATOM 1314 O O . ILE B 1 27 ? 5.81147 10.27077 -31.85084 1.000 58.25815 27 ILE B O 1
ATOM 1319 N N . ALA B 1 28 ? 5.47546 12.31197 -30.95879 1.000 62.86483 28 ALA B N 1
ATOM 1320 C CA . ALA B 1 28 ? 4.02321 12.16944 -31.00978 1.000 58.46486 28 ALA B CA 1
ATOM 1321 C C . ALA B 1 28 ? 3.54922 11.91192 -32.43276 1.000 61.40912 28 ALA B C 1
ATOM 1322 O O . ALA B 1 28 ? 2.65348 11.08706 -32.65844 1.000 58.15948 28 ALA B O 1
ATOM 1324 N N . GLU B 1 29 ? 4.18546 12.56443 -33.41178 1.000 65.67882 29 GLU B N 1
ATOM 1325 C CA . GLU B 1 29 ? 3.79199 12.37505 -34.80380 1.000 66.48431 29 GLU B CA 1
ATOM 1326 C C . GLU B 1 29 ? 4.14365 10.97623 -35.28872 1.000 63.12952 29 GLU B C 1
ATOM 1327 O O . GLU B 1 29 ? 3.32505 10.33007 -35.94912 1.000 65.52810 29 GLU B O 1
ATOM 1333 N N . LEU B 1 30 ? 5.33713 10.47563 -34.94679 1.000 61.46004 30 LEU B N 1
ATOM 1334 C CA . LEU B 1 30 ? 5.71868 9.13706 -35.39376 1.000 59.25651 30 LEU B CA 1
ATOM 1335 C C . LEU B 1 30 ? 4.76158 8.08645 -34.83992 1.000 61.67506 30 LEU B C 1
ATOM 1336 O O . LEU B 1 30 ? 4.38901 7.13856 -35.54465 1.000 63.52189 30 LEU B O 1
ATOM 1341 N N . LEU B 1 31 ? 4.31328 8.25566 -33.59872 1.000 54.14139 31 LEU B N 1
ATOM 1342 C CA . LEU B 1 31 ? 3.42787 7.26086 -33.02137 1.000 54.42235 31 LEU B CA 1
ATOM 1343 C C . LEU B 1 31 ? 1.95204 7.58525 -33.23331 1.000 59.57697 31 LEU B C 1
ATOM 1344 O O . LEU B 1 31 ? 1.09394 6.73985 -32.93488 1.000 54.83938 31 LEU B O 1
ATOM 1349 N N . GLY B 1 32 ? 1.63295 8.74971 -33.79521 1.000 56.17616 32 GLY B N 1
ATOM 1350 C CA . GLY B 1 32 ? 0.24391 9.06041 -34.03866 1.000 53.07771 32 GLY B CA 1
ATOM 1351 C C . GLY B 1 32 ? -0.58447 9.15105 -32.77100 1.000 53.83630 32 GLY B C 1
ATOM 1352 O O . GLY B 1 32 ? -1.62994 8.50196 -32.65545 1.000 55.64997 32 GLY B O 1
ATOM 1353 N N . THR B 1 33 ? -0.10513 9.89963 -31.78152 1.000 56.49911 33 THR B N 1
ATOM 1354 C CA . THR B 1 33 ? -0.90143 10.18330 -30.59824 1.000 53.62139 33 THR B CA 1
ATOM 1355 C C . THR B 1 33 ? -0.56857 11.60048 -30.13898 1.000 55.75647 33 THR B C 1
ATOM 1356 O O . THR B 1 33 ? 0.43750 12.19333 -30.55374 1.000 55.63898 33 THR B O 1
ATOM 1360 N N . SER B 1 34 ? -1.40123 12.13229 -29.24386 1.000 56.65653 34 SER B N 1
ATOM 1361 C CA . SER B 1 34 ? -1.25947 13.53019 -28.86938 1.000 53.16250 34 SER B CA 1
ATOM 1362 C C . SER B 1 34 ? 0.08466 13.74804 -28.21417 1.000 54.50914 34 SER B C 1
ATOM 1363 O O . SER B 1 34 ? 0.62361 12.85402 -27.56406 1.000 53.16241 34 SER B O 1
ATOM 1366 N N . ARG B 1 35 ? 0.60977 14.96575 -28.36348 1.000 56.53078 35 ARG B N 1
ATOM 1367 C CA . ARG B 1 35 ? 1.84413 15.29802 -27.67339 1.000 49.64320 35 ARG B CA 1
ATOM 1368 C C . ARG B 1 35 ? 1.64137 15.24342 -26.16630 1.000 50.32996 35 ARG B C 1
ATOM 1369 O O . ARG B 1 35 ? 2.57353 14.91773 -25.42377 1.000 53.29773 35 ARG B O 1
ATOM 1377 N N . ALA B 1 36 ? 0.42480 15.52283 -25.69733 1.000 48.57049 36 ALA B N 1
ATOM 1378 C CA . ALA B 1 36 ? 0.16686 15.41863 -24.26729 1.000 50.98519 36 ALA B CA 1
ATOM 1379 C C . ALA B 1 36 ? 0.31685 13.98505 -23.78658 1.000 52.14883 36 ALA B C 1
ATOM 1380 O O . ALA B 1 36 ? 0.89437 13.74014 -22.71911 1.000 53.66209 36 ALA B O 1
ATOM 1382 N N . ASN B 1 37 ? -0.17759 13.02302 -24.57443 1.000 52.94563 37 ASN B N 1
ATOM 1383 C CA . ASN B 1 37 ? -0.06613 11.61537 -24.19824 1.000 51.14168 37 ASN B CA 1
ATOM 1384 C C . ASN B 1 37 ? 1.38108 11.17215 -24.15047 1.000 46.07853 37 ASN B C 1
ATOM 1385 O O . ASN B 1 37 ? 1.76847 10.38561 -23.28209 1.000 46.69548 37 ASN B O 1
ATOM 1390 N N . ILE B 1 38 ? 2.19274 11.65838 -25.08371 1.000 47.10408 38 ILE B N 1
ATOM 1391 C CA . ILE B 1 38 ? 3.60932 11.31663 -25.09590 1.000 44.32713 38 ILE B CA 1
ATOM 1392 C C . ILE B 1 38 ? 4.30252 11.88952 -23.86772 1.000 51.15139 38 ILE B C 1
ATOM 1393 O O . ILE B 1 38 ? 5.16733 11.23868 -23.25898 1.000 45.65442 38 ILE B O 1
ATOM 1398 N N . SER B 1 39 ? 3.94728 13.12593 -23.49164 1.000 52.52956 39 SER B N 1
ATOM 1399 C CA . SER B 1 39 ? 4.55420 13.73591 -22.31430 1.000 50.31728 39 SER B CA 1
ATOM 1400 C C . SER B 1 39 ? 4.17232 12.96488 -21.06327 1.000 50.25825 39 SER B C 1
ATOM 1401 O O . SER B 1 39 ? 5.02291 12.67685 -20.21325 1.000 50.60423 39 SER B O 1
ATOM 1404 N N . ILE B 1 40 ? 2.90304 12.57774 -20.96145 1.000 49.23478 40 ILE B N 1
ATOM 1405 C CA . ILE B 1 40 ? 2.44634 11.82629 -19.79929 1.000 50.83214 40 ILE B CA 1
ATOM 1406 C C . ILE B 1 40 ? 3.09872 10.44942 -19.76479 1.000 50.54877 40 ILE B C 1
ATOM 1407 O O . ILE B 1 40 ? 3.54393 9.97891 -18.70878 1.000 49.52822 40 ILE B O 1
ATOM 1412 N N . LEU B 1 41 ? 3.22432 9.81021 -20.93051 1.000 51.27481 41 LEU B N 1
ATOM 1413 C CA . LEU B 1 41 ? 3.85418 8.49305 -20.99994 1.000 49.58132 41 LEU B CA 1
ATOM 1414 C C . LEU B 1 41 ? 5.33451 8.56051 -20.64221 1.000 48.13367 41 LEU B C 1
ATOM 1415 O O . LEU B 1 41 ? 5.86293 7.63905 -20.00725 1.000 47.20330 41 LEU B O 1
ATOM 1420 N N . GLU B 1 42 ? 6.03332 9.62099 -21.06533 1.000 47.15989 42 GLU B N 1
ATOM 1421 C CA . GLU B 1 42 ? 7.43401 9.74309 -20.67793 1.000 46.74215 42 GLU B CA 1
ATOM 1422 C C . GLU B 1 42 ? 7.55556 10.00897 -19.18379 1.000 46.75002 42 GLU B C 1
ATOM 1423 O O . GLU B 1 42 ? 8.39547 9.41085 -18.50301 1.000 48.46169 42 GLU B O 1
ATOM 1429 N N . ARG B 1 43 ? 6.70117 10.87612 -18.64971 1.000 48.90324 43 ARG B N 1
ATOM 1430 C CA . ARG B 1 43 ? 6.76152 11.17515 -17.22621 1.000 47.99547 43 ARG B CA 1
ATOM 1431 C C . ARG B 1 43 ? 6.52881 9.92220 -16.39064 1.000 49.34649 43 ARG B C 1
ATOM 1432 O O . ARG B 1 43 ? 7.24068 9.68019 -15.41075 1.000 49.06271 43 ARG B O 1
ATOM 1440 N N . ARG B 1 44 ? 5.55181 9.09509 -16.79013 1.000 53.80683 44 ARG B N 1
ATOM 1441 C CA . ARG B 1 44 ? 5.20446 7.88764 -16.04038 1.000 48.40127 44 ARG B CA 1
ATOM 1442 C C . ARG B 1 44 ? 6.33524 6.86855 -16.08196 1.000 47.68605 44 ARG B C 1
ATOM 1443 O O . ARG B 1 44 ? 6.56870 6.13789 -15.10546 1.000 45.44423 44 ARG B O 1
ATOM 1451 N N . ALA B 1 45 ? 7.04201 6.79779 -17.21204 1.000 48.27116 45 ALA B N 1
ATOM 1452 C CA . ALA B 1 45 ? 8.13627 5.84201 -17.33797 1.000 46.72438 45 ALA B CA 1
ATOM 1453 C C . ALA B 1 45 ? 9.29310 6.22251 -16.42282 1.000 47.68693 45 ALA B C 1
ATOM 1454 O O . ALA B 1 45 ? 9.84340 5.36540 -15.71924 1.000 45.91540 45 ALA B O 1
ATOM 1456 N N . LEU B 1 46 ? 9.68579 7.51068 -16.43344 1.000 47.51693 46 LEU B N 1
ATOM 1457 C CA . LEU B 1 46 ? 10.76507 7.98689 -15.56533 1.000 40.01008 46 LEU B CA 1
ATOM 1458 C C . LEU B 1 46 ? 10.41576 7.75889 -14.10585 1.000 42.48514 46 LEU B C 1
ATOM 1459 O O . LEU B 1 46 ? 11.28104 7.39896 -13.30043 1.000 46.46556 46 LEU B O 1
ATOM 1464 N N . GLU B 1 47 ? 9.14470 7.95280 -13.74971 1.000 45.10644 47 GLU B N 1
ATOM 1465 C CA . GLU B 1 47 ? 8.71765 7.66020 -12.38837 1.000 50.06758 47 GLU B CA 1
ATOM 1466 C C . GLU B 1 47 ? 8.86832 6.16334 -12.08229 1.000 44.50439 47 GLU B C 1
ATOM 1467 O O . GLU B 1 47 ? 9.37928 5.78967 -11.02118 1.000 46.73794 47 GLU B O 1
ATOM 1473 N N . LYS B 1 48 ? 8.53340 5.28762 -13.03088 1.000 43.10835 48 LYS B N 1
ATOM 1474 C CA . LYS B 1 48 ? 8.72821 3.86222 -12.75557 1.000 44.17290 48 LYS B CA 1
ATOM 1475 C C . LYS B 1 48 ? 10.20848 3.49266 -12.65752 1.000 42.90720 48 LYS B C 1
ATOM 1476 O O . LYS B 1 48 ? 10.56614 2.55573 -11.93664 1.000 45.08021 48 LYS B O 1
ATOM 1482 N N . ILE B 1 49 ? 11.08503 4.22159 -13.34152 1.000 45.09807 49 ILE B N 1
ATOM 1483 C CA . ILE B 1 49 ? 12.51232 3.94422 -13.22730 1.000 44.59438 49 ILE B CA 1
ATOM 1484 C C . ILE B 1 49 ? 13.03592 4.36796 -11.86754 1.000 46.16312 49 ILE B C 1
ATOM 1485 O O . ILE B 1 49 ? 13.83547 3.65359 -11.25137 1.000 49.09113 49 ILE B O 1
ATOM 1490 N N . GLU B 1 50 ? 12.61751 5.54027 -11.38398 1.000 48.04961 50 GLU B N 1
ATOM 1491 C CA . GLU B 1 50 ? 13.00234 5.93998 -10.03397 1.000 51.16201 50 GLU B CA 1
ATOM 1492 C C . GLU B 1 50 ? 12.48003 4.95534 -8.99911 1.000 49.14415 50 GLU B C 1
ATOM 1493 O O . GLU B 1 50 ? 13.22295 4.53311 -8.10245 1.000 52.58634 50 GLU B O 1
ATOM 1499 N N . LYS B 1 51 ? 11.22506 4.52966 -9.14863 1.000 47.16299 51 LYS B N 1
ATOM 1500 C CA . LYS B 1 51 ? 10.64827 3.54700 -8.23966 1.000 43.45495 51 LYS B CA 1
ATOM 1501 C C . LYS B 1 51 ? 11.44401 2.24941 -8.28380 1.000 42.49007 51 LYS B C 1
ATOM 1502 O O . LYS B 1 51 ? 11.73839 1.65899 -7.23842 1.000 40.36386 51 LYS B O 1
ATOM 1508 N N . ALA B 1 52 ? 11.83537 1.81229 -9.49007 1.000 42.51766 52 ALA B N 1
ATOM 1509 C CA . ALA B 1 52 ? 12.66012 0.61659 -9.61674 1.000 40.50314 52 ALA B CA 1
ATOM 1510 C C . ALA B 1 52 ? 14.01844 0.82585 -8.97541 1.000 40.68362 52 ALA B C 1
ATOM 1511 O O . ALA B 1 52 ? 14.49246 -0.02711 -8.21589 1.000 43.06098 52 ALA B O 1
ATOM 1513 N N . ARG B 1 53 ? 14.62551 1.98719 -9.20308 1.000 42.44477 53 ARG B N 1
ATOM 1514 C CA . ARG B 1 53 ? 15.92816 2.25783 -8.60566 1.000 43.98679 53 ARG B CA 1
ATOM 1515 C C . ARG B 1 53 ? 15.84958 2.21961 -7.08313 1.000 46.20356 53 ARG B C 1
ATOM 1516 O O . ARG B 1 53 ? 16.69344 1.60151 -6.42917 1.000 48.23107 53 ARG B O 1
ATOM 1524 N N . ASN B 1 54 ? 14.78187 2.77673 -6.50392 1.000 49.61626 54 ASN B N 1
ATOM 1525 C CA . ASN B 1 5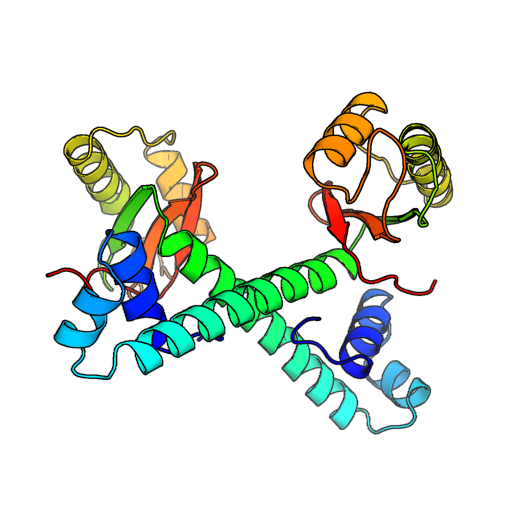4 ? 14.64227 2.71536 -5.05561 1.000 42.96330 54 ASN B CA 1
ATOM 1526 C C . ASN B 1 54 ? 14.42100 1.28242 -4.59564 1.000 47.03304 54 ASN B C 1
ATOM 1527 O O . ASN B 1 54 ? 14.82654 0.92306 -3.48622 1.000 49.70308 54 ASN B O 1
ATOM 1532 N N . THR B 1 55 ? 13.77455 0.45149 -5.42685 1.000 47.98674 55 THR B N 1
ATOM 1533 C CA . THR B 1 55 ? 13.53241 -0.93801 -5.04342 1.000 43.74073 55 THR B CA 1
ATOM 1534 C C . THR B 1 55 ? 14.84133 -1.70191 -4.92733 1.000 43.80378 55 THR B C 1
ATOM 1535 O O . THR B 1 55 ? 15.04267 -2.45633 -3.96780 1.000 42.43223 55 THR B O 1
ATOM 1539 N N . ILE B 1 56 ? 15.75534 -1.50346 -5.88560 1.000 45.11467 56 ILE B N 1
ATOM 1540 C CA . ILE B 1 56 ? 17.05442 -2.17058 -5.80423 1.000 44.96744 56 ILE B CA 1
ATOM 1541 C C . ILE B 1 56 ? 17.83367 -1.66061 -4.60390 1.000 49.42859 56 ILE B C 1
ATOM 1542 O O . ILE B 1 56 ? 18.65578 -2.38844 -4.03509 1.000 50.88276 56 ILE B O 1
ATOM 1547 N N . THR B 1 57 ? 17.61623 -0.39550 -4.21828 1.000 49.33736 57 THR B N 1
ATOM 1548 C CA . THR B 1 57 ? 18.26313 0.16032 -3.03056 1.000 42.70081 57 THR B CA 1
ATOM 1549 C C . THR B 1 57 ? 17.77577 -0.51409 -1.75740 1.000 48.81484 57 THR B C 1
ATOM 1550 O O . THR B 1 57 ? 18.57411 -0.80923 -0.85983 1.000 52.25199 57 THR B O 1
ATOM 1554 N N . ILE B 1 58 ? 16.46351 -0.72585 -1.63984 1.000 50.17206 58 ILE B N 1
ATOM 1555 C CA . ILE B 1 58 ? 15.92842 -1.37491 -0.45082 1.000 46.39392 58 ILE B CA 1
ATOM 1556 C C . ILE B 1 58 ? 16.38399 -2.82370 -0.39207 1.000 45.24099 58 ILE B C 1
ATOM 1557 O O . ILE B 1 58 ? 16.72207 -3.33242 0.68089 1.000 46.88690 58 ILE B O 1
ATOM 1562 N N . TRP B 1 59 ? 16.44969 -3.49906 -1.54326 1.000 47.57509 59 TRP B N 1
ATOM 1563 C CA . TRP B 1 59 ? 16.92600 -4.88040 -1.55260 1.000 49.07822 59 TRP B CA 1
ATOM 1564 C C . TRP B 1 59 ? 18.38093 -4.96538 -1.09851 1.000 48.48618 59 TRP B C 1
ATOM 1565 O O . TRP B 1 59 ? 18.70642 -5.73461 -0.18648 1.000 49.38913 59 TRP B O 1
ATOM 1576 N N . GLU B 1 60 ? 19.25600 -4.12068 -1.66609 1.000 48.05810 60 GLU B N 1
ATOM 1577 C CA . GLU B 1 60 ? 20.67412 -4.15044 -1.30597 1.000 51.91008 60 GLU B CA 1
ATOM 1578 C C . GLU B 1 60 ? 20.91407 -3.63479 0.10626 1.000 50.45265 60 GLU B C 1
ATOM 1579 O O . GLU B 1 60 ? 21.94231 -3.97563 0.70369 1.000 59.08807 60 GLU B O 1
ATOM 1585 N N . GLN B 1 61 ? 19.99712 -2.82038 0.64212 1.000 47.40026 61 GLN B N 1
ATOM 1586 C CA . GLN B 1 61 ? 20.08256 -2.38665 2.03697 1.000 48.01193 61 GLN B CA 1
ATOM 1587 C C . GLN B 1 61 ? 19.67359 -3.49725 3.00022 1.000 48.71426 61 GLN B C 1
ATOM 1588 O O . GLN B 1 61 ? 20.31014 -3.68238 4.04202 1.000 47.04385 61 GLN B O 1
ATOM 1594 N N . ILE B 1 62 ? 18.64008 -4.27269 2.65026 1.000 53.12068 62 ILE B N 1
ATOM 1595 C CA . ILE B 1 62 ? 18.20361 -5.38207 3.50011 1.000 50.80376 62 ILE B CA 1
ATOM 1596 C C . ILE B 1 62 ? 19.33593 -6.39031 3.68978 1.000 55.51005 62 ILE B C 1
ATOM 1597 O O . ILE B 1 62 ? 19.48540 -6.98339 4.76720 1.000 53.00887 62 ILE B O 1
ATOM 1602 N N . ASN B 1 63 ? 20.15901 -6.58655 2.65694 1.000 53.48831 63 ASN B N 1
ATOM 1603 C CA . ASN B 1 63 ? 21.30187 -7.49973 2.69367 1.000 55.39201 63 ASN B CA 1
ATOM 1604 C C . ASN B 1 63 ? 22.62173 -6.77403 2.95737 1.000 59.64547 63 ASN B C 1
ATOM 1605 O O . ASN B 1 63 ? 23.64509 -7.10315 2.34531 1.000 61.52926 63 ASN B O 1
ATOM 1610 N N . SER B 1 64 ? 22.63458 -5.76446 3.82768 1.000 59.50034 64 SER B N 1
ATOM 1611 C CA . SER B 1 64 ? 23.83792 -4.97467 4.07690 1.000 59.70162 64 SER B CA 1
ATOM 1612 C C . SER B 1 64 ? 24.71617 -5.60272 5.15310 1.000 54.94664 64 SER B C 1
ATOM 1613 O O . SER B 1 64 ? 24.21695 -6.21929 6.09632 1.000 58.90523 64 SER B O 1
ATOM 1616 N N . LYS B 1 65 ? 26.03575 -5.42262 5.01825 1.000 57.00302 65 LYS B N 1
ATOM 1617 C CA . LYS B 1 65 ? 26.92962 -5.82276 6.10233 1.000 56.34601 65 LYS B CA 1
ATOM 1618 C C . LYS B 1 65 ? 26.67067 -4.96713 7.33217 1.000 59.02189 65 LYS B C 1
ATOM 1619 O O . LYS B 1 65 ? 26.25125 -5.46984 8.37857 1.000 67.52440 65 LYS B O 1
ATOM 1625 N N . ILE B 1 66 ? 26.83535 -3.65862 7.20442 1.000 62.02140 66 ILE B N 1
ATOM 1626 C CA . ILE B 1 66 ? 26.67262 -2.75350 8.33405 1.000 64.62423 66 ILE B CA 1
ATOM 1627 C C . ILE B 1 66 ? 25.92105 -1.51523 7.85904 1.000 60.67994 66 ILE B C 1
ATOM 1628 O O . ILE B 1 66 ? 26.18461 -0.99668 6.76757 1.000 58.90384 66 ILE B O 1
ATOM 1633 N N . SER B 1 67 ? 24.96000 -1.05628 8.66356 1.000 61.43100 67 SER B N 1
ATOM 1634 C CA . SER B 1 67 ? 24.21872 0.15237 8.32884 1.000 57.50690 67 SER B CA 1
ATOM 1635 C C . SER B 1 67 ? 24.09772 1.02642 9.56917 1.000 61.28096 67 SER B C 1
ATOM 1636 O O . SER B 1 67 ? 23.83398 0.52931 10.67218 1.000 60.15700 67 SER B O 1
ATOM 1639 N N . VAL B 1 68 ? 24.22622 2.33694 9.36204 1.000 58.95808 68 VAL B N 1
ATOM 1640 C CA . VAL B 1 68 ? 24.13217 3.32743 10.42312 1.000 59.50450 68 VAL B CA 1
ATOM 1641 C C . VAL B 1 68 ? 23.20816 4.43651 9.93077 1.000 56.54919 68 VAL B C 1
ATOM 1642 O O . VAL B 1 68 ? 23.13611 4.72129 8.73164 1.000 54.52502 68 VAL B O 1
ATOM 1646 N N . GLU B 1 69 ? 22.47171 5.04151 10.85931 1.000 61.73152 69 GLU B N 1
ATOM 1647 C CA . GLU B 1 69 ? 21.43123 6.00619 10.52997 1.000 58.55266 69 GLU B CA 1
ATOM 1648 C C . GLU B 1 69 ? 21.88582 7.42138 10.84588 1.000 55.37237 69 GLU B C 1
ATOM 1649 O O . GLU B 1 69 ? 22.44309 7.67324 11.91915 1.000 59.94141 69 GLU B O 1
ATOM 1655 N N . VAL B 1 70 ? 21.58881 8.35278 9.93751 1.000 50.05537 70 VAL B N 1
ATOM 1656 C CA . VAL B 1 70 ? 21.91701 9.76441 10.10902 1.000 51.66849 70 VAL B CA 1
ATOM 1657 C C . VAL B 1 70 ? 20.61687 10.55555 10.11406 1.000 55.27995 70 VAL B C 1
ATOM 1658 O O . VAL B 1 70 ? 19.76838 10.37732 9.22963 1.000 59.24689 70 VAL B O 1
ATOM 1662 N N . ARG B 1 71 ? 20.45503 11.42085 11.10950 1.000 54.79152 71 ARG B N 1
ATOM 1663 C CA . ARG B 1 71 ? 19.21262 12.15954 11.26816 1.000 56.46258 71 ARG B CA 1
ATOM 1664 C C . ARG B 1 71 ? 19.35874 13.58627 10.73671 1.000 55.15908 71 ARG B C 1
ATOM 1665 O O . ARG B 1 71 ? 20.46440 14.11852 10.61213 1.000 52.38460 71 ARG B O 1
ATOM 1673 N N . LYS B 1 72 ? 18.21490 14.19755 10.41750 1.000 56.83668 72 LYS B N 1
ATOM 1674 C CA . LYS B 1 72 ? 18.20521 15.55392 9.88447 1.000 56.16312 72 LYS B CA 1
ATOM 1675 C C . LYS B 1 72 ? 18.87873 16.47121 10.89298 1.000 55.15133 72 LYS B C 1
ATOM 1676 O O . LYS B 1 72 ? 18.58711 16.40033 12.09036 1.000 59.82151 72 LYS B O 1
ATOM 1682 N N . GLY B 1 73 ? 19.84935 17.27033 10.42922 1.000 50.55083 73 GLY B N 1
ATOM 1683 C CA . GLY B 1 73 ? 20.56361 18.19268 11.29600 1.000 52.19203 73 GLY B CA 1
ATOM 1684 C C . GLY B 1 73 ? 21.93472 17.72696 11.78790 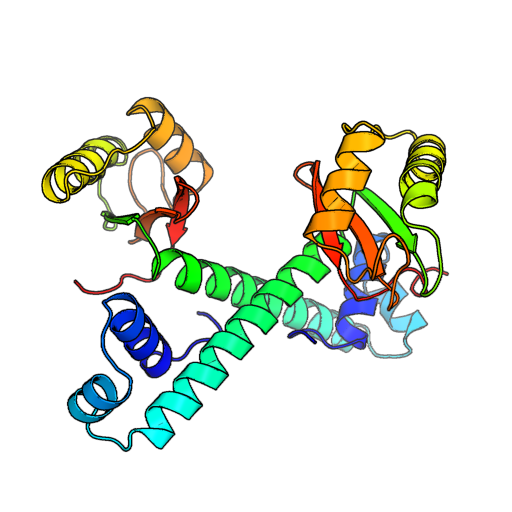1.000 55.29614 73 GLY B C 1
ATOM 1685 O O . GLY B 1 73 ? 22.73023 18.56611 12.22355 1.000 52.41447 73 GLY B O 1
ATOM 1686 N N . GLU B 1 74 ? 22.22355 16.42145 11.75642 1.000 54.73296 74 GLU B N 1
ATOM 1687 C CA . GLU B 1 74 ? 23.51543 15.89129 12.18778 1.000 45.60719 74 GLU B CA 1
ATOM 1688 C C . GLU B 1 74 ? 24.66125 16.38926 11.29814 1.000 55.95344 74 GLU B C 1
ATOM 1689 O O . GLU B 1 74 ? 24.47362 16.73961 10.12421 1.000 59.54990 74 GLU B O 1
ATOM 1695 N N . ASP B 1 75 ? 25.87719 16.38239 11.85956 1.000 53.20420 75 ASP B N 1
ATOM 1696 C CA . ASP B 1 75 ? 27.07115 16.78783 11.12287 1.000 47.79495 75 ASP B CA 1
ATOM 1697 C C . ASP B 1 75 ? 27.63973 15.61144 10.34932 1.000 51.85996 75 ASP B C 1
ATOM 1698 O O . ASP B 1 75 ? 27.81533 14.52121 10.90012 1.000 54.58673 75 ASP B O 1
ATOM 1703 N N . ILE B 1 76 ? 27.97373 15.86462 9.08305 1.000 56.36799 76 ILE B N 1
ATOM 1704 C CA . ILE B 1 76 ? 28.48574 14.83303 8.19090 1.000 51.93965 76 ILE B CA 1
ATOM 1705 C C . ILE B 1 76 ? 29.81884 14.27852 8.68743 1.000 53.37295 76 ILE B C 1
ATOM 1706 O O . ILE B 1 76 ? 30.13685 13.10567 8.45208 1.000 55.02091 76 ILE B O 1
ATOM 1711 N N . PHE B 1 77 ? 30.60994 15.09011 9.39982 1.000 51.67861 77 PHE B N 1
ATOM 1712 C CA . PHE B 1 77 ? 31.92127 14.64531 9.85537 1.000 48.81712 77 PHE B CA 1
ATOM 1713 C C . PHE B 1 77 ? 31.84892 13.72328 11.06233 1.000 50.73273 77 PHE B C 1
ATOM 1714 O O . PHE B 1 77 ? 32.82248 13.01837 11.34060 1.000 52.00519 77 PHE B O 1
ATOM 1722 N N . THR B 1 78 ? 30.72124 13.69811 11.77324 1.000 49.21312 78 THR B N 1
ATOM 1723 C CA . THR B 1 78 ? 30.52815 12.78098 12.89039 1.000 49.21168 78 THR B CA 1
ATOM 1724 C C . THR B 1 78 ? 30.08715 11.39321 12.44929 1.000 54.78304 78 THR B C 1
ATOM 1725 O O . THR B 1 78 ? 29.95597 10.49819 13.29659 1.000 58.46347 78 THR B O 1
ATOM 1729 N N . VAL B 1 79 ? 29.80248 11.21438 11.16471 1.000 54.69333 79 VAL B N 1
ATOM 1730 C CA . VAL B 1 79 ? 29.23133 9.97584 10.64352 1.000 56.04299 79 VAL B CA 1
ATOM 1731 C C . VAL B 1 79 ? 30.26627 8.85238 10.56386 1.000 55.56059 79 VAL B C 1
ATOM 1732 O O . VAL B 1 79 ? 29.96847 7.74084 11.01973 1.000 59.34028 79 VAL B O 1
ATOM 1736 N N . PRO B 1 80 ? 31.48394 9.06308 10.03146 1.000 54.59458 80 PRO B N 1
ATOM 1737 C CA . PRO B 1 80 ? 32.41893 7.92906 9.94552 1.000 55.09721 80 PRO B CA 1
ATOM 1738 C C . PRO B 1 80 ? 32.65185 7.22767 11.28156 1.000 61.44254 80 PRO B C 1
ATOM 1739 O O . PRO B 1 80 ? 32.79449 5.99867 11.30720 1.000 61.35689 80 PRO B O 1
ATOM 1743 N N . ASP B 1 81 ? 32.70304 7.96490 12.39569 1.000 62.98146 81 ASP B N 1
ATOM 1744 C CA . ASP B 1 81 ? 32.83832 7.29654 13.68758 1.000 63.61376 81 ASP B CA 1
ATOM 1745 C C . ASP B 1 81 ? 31.62944 6.41122 13.97618 1.000 67.32523 81 ASP B C 1
ATOM 1746 O O . ASP B 1 81 ? 31.78263 5.27037 14.43202 1.000 70.76852 81 ASP B O 1
ATOM 1751 N N . LYS B 1 82 ? 30.42080 6.90667 13.68568 1.000 64.93100 82 LYS B N 1
ATOM 1752 C CA . LYS B 1 82 ? 29.21319 6.10447 13.87752 1.000 63.22734 82 LYS B CA 1
ATOM 1753 C C . LYS B 1 82 ? 29.32688 4.77161 13.14638 1.000 65.11341 82 LYS B C 1
ATOM 1754 O O . LYS B 1 82 ? 29.02733 3.70946 13.70736 1.000 71.73502 82 LYS B O 1
ATOM 1760 N N . LEU B 1 83 ? 29.77832 4.81079 11.89114 1.000 60.95373 83 LEU B N 1
ATOM 1761 C CA . LEU B 1 83 ? 29.93897 3.58782 11.11415 1.000 61.10437 83 LEU B CA 1
ATOM 1762 C C . LEU B 1 83 ? 31.06455 2.72023 11.65988 1.000 65.82164 83 LEU B C 1
ATOM 1763 O O . LEU B 1 83 ? 30.94589 1.48977 11.69688 1.000 71.69389 83 LEU B O 1
ATOM 1768 N N . PHE B 1 84 ? 32.17736 3.34225 12.06287 1.000 66.22001 84 PHE B N 1
ATOM 1769 C CA . PHE B 1 84 ? 33.33007 2.58867 12.55882 1.000 65.02118 84 PHE B CA 1
ATOM 1770 C C . PHE B 1 84 ? 33.03912 1.94312 13.91554 1.000 72.76206 84 PHE B C 1
ATOM 1771 O O . PHE B 1 84 ? 33.44352 0.79858 14.16273 1.000 71.71899 84 PHE B O 1
ATOM 1779 N N . LYS B 1 85 ? 32.31467 2.64947 14.79542 1.000 71.17169 85 LYS B N 1
ATOM 1780 C CA . LYS B 1 85 ? 31.95176 2.08389 16.09382 1.000 70.75261 85 LYS B CA 1
ATOM 1781 C C . LYS B 1 85 ? 31.05550 0.86166 15.92250 1.000 75.04673 85 LYS B C 1
ATOM 1782 O O . LYS B 1 85 ? 31.33543 -0.21355 16.46921 1.000 76.07513 85 LYS B O 1
ATOM 1788 N N . LYS B 1 86 ? 30.00140 0.99205 15.11199 1.000 75.04937 86 LYS B N 1
ATOM 1789 C CA . LYS B 1 86 ? 29.13218 -0.14824 14.84937 1.000 74.77771 86 LYS B CA 1
ATOM 1790 C C . LYS B 1 86 ? 29.89565 -1.25714 14.13397 1.000 74.87975 86 LYS B C 1
ATOM 1791 O O . LYS B 1 86 ? 29.59812 -2.43777 14.33414 1.000 80.35103 86 LYS B O 1
ATOM 1797 N N . ALA B 1 87 ? 30.90564 -0.90413 13.33117 1.000 72.11062 87 ALA B N 1
ATOM 1798 C CA . ALA B 1 87 ? 31.67887 -1.92537 12.63378 1.000 71.86215 87 ALA B CA 1
ATOM 1799 C C . ALA B 1 87 ? 32.50667 -2.74851 13.60321 1.000 78.63881 87 ALA B C 1
ATOM 1800 O O . ALA B 1 87 ? 32.72510 -3.94267 13.37039 1.000 77.69084 87 ALA B O 1
ATOM 1802 N N . ASP B 1 88 ? 33.00127 -2.12389 14.67747 1.000 84.73128 88 ASP B N 1
ATOM 1803 C CA . ASP B 1 88 ? 33.73122 -2.88037 15.69152 1.000 86.74765 88 ASP B CA 1
ATOM 1804 C C . ASP B 1 88 ? 32.77688 -3.68133 16.56340 1.000 82.79052 88 ASP B C 1
ATOM 1805 O O . ASP B 1 88 ? 33.13399 -4.76726 17.03368 1.000 83.94863 88 ASP B O 1
ATOM 1810 N N . GLU B 1 89 ? 31.56509 -3.16515 16.78796 1.000 75.88407 89 GLU B N 1
ATOM 1811 C CA . GLU B 1 89 ? 30.57607 -3.93152 17.53389 1.000 78.02623 89 GLU B CA 1
ATOM 1812 C C . GLU B 1 89 ? 30.21772 -5.22156 16.81102 1.000 78.60184 89 GLU B C 1
ATOM 1813 O O . GLU B 1 89 ? 29.95831 -6.24229 17.45182 1.000 80.43227 89 GLU B O 1
ATOM 1819 N N . LEU B 1 90 ? 30.19257 -5.19850 15.48087 1.000 81.11226 90 LEU B N 1
ATOM 1820 C CA . LEU B 1 90 ? 29.94079 -6.39416 14.68031 1.000 78.23581 90 LEU B CA 1
ATOM 1821 C C . LEU B 1 90 ? 31.21142 -7.12707 14.28949 1.000 77.60557 90 LEU B C 1
ATOM 1822 O O . LEU B 1 90 ? 31.12298 -8.13986 13.58676 1.000 75.48432 90 LEU B O 1
ATOM 1827 N N . GLN B 1 91 ? 32.37569 -6.63099 14.71856 1.000 78.66939 91 GLN B N 1
ATOM 1828 C CA . GLN B 1 91 ? 33.68085 -7.15123 14.30730 1.000 81.75760 91 GLN B CA 1
ATOM 1829 C C . GLN B 1 91 ? 33.71060 -7.47163 12.81279 1.000 79.44075 91 GLN B C 1
ATOM 1830 O O . GLN B 1 91 ? 33.93367 -8.60982 12.39882 1.000 80.07988 91 GLN B O 1
ATOM 1836 N N . ILE B 1 92 ? 33.45200 -6.44813 11.99527 1.000 81.66889 92 ILE B N 1
ATOM 1837 C CA . ILE B 1 92 ? 33.56148 -6.53601 10.54299 1.000 76.01262 92 ILE B CA 1
ATOM 1838 C C . ILE B 1 92 ? 34.27023 -5.28559 10.04113 1.000 72.07971 92 ILE B C 1
ATOM 1839 O O . ILE B 1 92 ? 34.07166 -4.18145 10.56297 1.000 70.17059 92 ILE B O 1
ATOM 1844 N N . LYS B 1 93 ? 35.07147 -5.45536 8.99040 1.000 68.66866 93 LYS B N 1
ATOM 1845 C CA . LYS B 1 93 ? 35.93140 -4.37623 8.52351 1.000 68.43352 93 LYS B CA 1
ATOM 1846 C C . LYS B 1 93 ? 35.19085 -3.48087 7.53870 1.000 72.43175 93 LYS B C 1
ATOM 1847 O O . LYS B 1 93 ? 34.42937 -3.95731 6.68827 1.000 70.04786 93 LYS B O 1
ATOM 1849 N N . VAL B 1 94 ? 35.44335 -2.17665 7.64782 1.000 68.76596 94 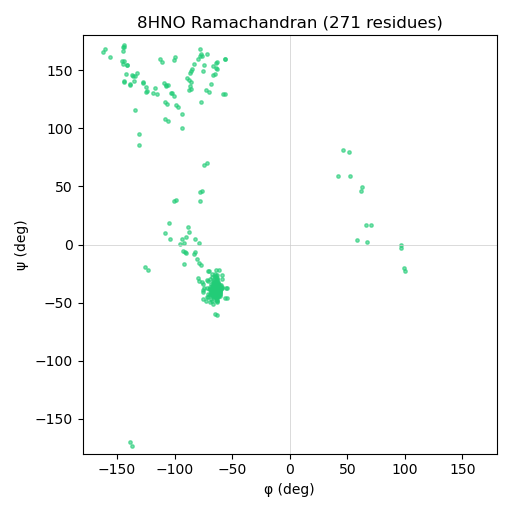VAL B N 1
ATOM 1850 C CA . VAL B 1 94 ? 34.96370 -1.17031 6.71732 1.000 56.30113 94 VAL B CA 1
ATOM 1851 C C . VAL B 1 94 ? 36.16548 -0.75154 5.86817 1.000 53.64925 94 VAL B C 1
ATOM 1852 O O . VAL B 1 94 ? 37.05866 -0.04296 6.36186 1.000 52.46052 94 VAL B O 1
ATOM 1856 N N . PRO B 1 95 ? 36.23809 -1.16363 4.61566 1.000 49.06397 95 PRO B N 1
ATOM 1857 C CA . PRO B 1 95 ? 37.40882 -0.90946 3.77082 1.000 49.16123 95 PRO B CA 1
ATOM 1858 C C . PRO B 1 95 ? 37.52765 0.50441 3.19070 1.000 53.47417 95 PRO B C 1
ATOM 1859 O O . PRO B 1 95 ? 37.85969 0.68842 2.01404 1.000 57.21294 95 PRO B O 1
ATOM 1863 N N . TYR B 1 96 ? 37.29627 1.51900 4.04023 1.000 51.41062 96 TYR B N 1
ATOM 1864 C CA . TYR B 1 96 ? 37.31192 2.92011 3.62098 1.000 45.46401 96 TYR B CA 1
ATOM 1865 C C . TYR B 1 96 ? 37.89758 3.81660 4.70833 1.000 48.16288 96 TYR B C 1
ATOM 1866 O O . TYR B 1 96 ? 37.63466 3.60689 5.89724 1.000 49.22032 96 TYR B O 1
ATOM 1875 N N . SER B 1 97 ? 38.68839 4.81921 4.30341 1.000 47.77700 97 SER B N 1
ATOM 1876 C CA . SER B 1 97 ? 39.20036 5.77549 5.27644 1.000 48.51091 97 SER B CA 1
ATOM 1877 C C . SER B 1 97 ? 38.10989 6.77770 5.66308 1.000 52.39220 97 SER B C 1
ATOM 1878 O O . SER B 1 97 ? 37.07542 6.90801 4.99857 1.000 53.01883 97 SER B O 1
ATOM 1881 N N . THR B 1 98 ? 38.34513 7.48582 6.77091 1.000 50.53354 98 THR B N 1
ATOM 1882 C CA . THR B 1 98 ? 37.38214 8.48757 7.21153 1.000 47.97127 98 THR B CA 1
ATOM 1883 C C . THR B 1 98 ? 37.17177 9.53262 6.12868 1.000 47.94658 98 THR B C 1
ATOM 1884 O O . THR B 1 98 ? 36.08717 10.11803 6.03304 1.000 52.39863 98 THR B O 1
ATOM 1888 N N . ALA B 1 99 ? 38.19848 9.78807 5.30853 1.000 46.07192 99 ALA B N 1
ATOM 1889 C CA . ALA B 1 99 ? 38.04765 10.76884 4.23727 1.000 45.76714 99 ALA B CA 1
ATOM 1890 C C . ALA B 1 99 ? 37.22398 10.21245 3.08743 1.000 48.61913 99 ALA B C 1
ATOM 1891 O O . ALA B 1 99 ? 36.36765 10.91961 2.54636 1.000 52.23901 99 ALA B O 1
ATOM 1893 N N . GLU B 1 100 ? 37.44195 8.94322 2.71461 1.000 46.25781 100 GLU B N 1
ATOM 1894 C CA . GLU B 1 100 ? 36.65816 8.35392 1.62869 1.000 48.85572 100 GLU B CA 1
ATOM 1895 C C . GLU B 1 100 ? 35.17428 8.33133 1.97918 1.000 48.76571 100 GLU B C 1
ATOM 1896 O O . GLU B 1 100 ? 34.31999 8.61100 1.12472 1.000 46.49059 100 GLU B O 1
ATOM 1902 N N . ILE B 1 101 ? 34.84865 8.04592 3.24264 1.000 44.19088 101 ILE B N 1
ATOM 1903 C CA . ILE B 1 101 ? 33.44889 8.06671 3.64709 1.000 45.02210 101 ILE B CA 1
ATOM 1904 C C . ILE B 1 101 ? 32.88215 9.46973 3.51258 1.000 42.05025 101 ILE B C 1
ATOM 1905 O O . ILE B 1 101 ? 31.75751 9.65551 3.03826 1.000 42.10855 101 ILE B O 1
ATOM 1910 N N . ILE B 1 102 ? 33.66102 10.47911 3.89033 1.000 45.40990 102 ILE B N 1
ATOM 1911 C CA . ILE B 1 102 ? 33.17926 11.85139 3.78878 1.000 44.65555 102 ILE B CA 1
ATOM 1912 C C . ILE B 1 102 ? 33.01280 12.25607 2.33005 1.000 41.49073 102 ILE B C 1
ATOM 1913 O O . ILE B 1 102 ? 31.98895 12.83123 1.94306 1.000 46.90946 102 ILE B O 1
ATOM 1918 N N . ALA B 1 103 ? 34.02356 11.99828 1.50291 1.000 42.17039 103 ALA B N 1
ATOM 1919 C CA . ALA B 1 103 ? 33.90276 12.37956 0.09759 1.000 47.10991 103 ALA B CA 1
ATOM 1920 C C . ALA B 1 103 ? 32.76496 11.63410 -0.58101 1.000 47.64862 103 ALA B C 1
ATOM 1921 O O . ALA B 1 103 ? 32.18544 12.12137 -1.56462 1.000 48.31805 103 ALA B O 1
ATOM 1923 N N . PHE B 1 104 ? 32.42572 10.45533 -0.07161 1.000 46.59715 104 PHE B N 1
ATOM 1924 C CA . PHE B 1 104 ? 31.27151 9.75969 -0.61259 1.000 46.10567 104 PHE B CA 1
ATOM 1925 C C . PHE B 1 104 ? 29.98844 10.47118 -0.20905 1.000 43.34783 104 PHE B C 1
ATOM 1926 O O . PHE B 1 104 ? 29.10430 10.69613 -1.04369 1.000 47.06479 104 PHE B O 1
ATOM 1934 N N . LEU B 1 105 ? 29.88039 10.84939 1.06991 1.000 42.76186 105 LEU B N 1
ATOM 1935 C CA . LEU B 1 105 ? 28.68309 11.52968 1.56339 1.000 43.41583 105 LEU B CA 1
ATOM 1936 C C . LEU B 1 105 ? 28.47241 12.89216 0.91270 1.000 43.12726 105 LEU B C 1
ATOM 1937 O O . LEU B 1 105 ? 27.33202 13.34633 0.79268 1.000 44.50036 105 LEU B O 1
ATOM 1942 N N . VAL B 1 106 ? 29.54266 13.57772 0.51704 1.000 44.98274 106 VAL B N 1
ATOM 1943 C CA . VAL B 1 106 ? 29.37017 14.86091 -0.15961 1.000 43.16162 106 VAL B CA 1
ATOM 1944 C C . VAL B 1 106 ? 28.71767 14.67188 -1.52480 1.000 44.85848 106 VAL B C 1
ATOM 1945 O O . VAL B 1 106 ? 27.88331 15.48177 -1.95024 1.000 48.16246 106 VAL B O 1
ATOM 1949 N N . GLU B 1 107 ? 29.05394 13.58289 -2.21471 1.000 45.69504 107 GLU B N 1
ATOM 1950 C CA . GLU B 1 107 ? 28.58082 13.38860 -3.57867 1.000 51.07960 107 GLU B CA 1
ATOM 1951 C C . GLU B 1 107 ? 27.13192 12.88283 -3.63176 1.000 55.51115 107 GLU B C 1
ATOM 1952 O O . GLU B 1 107 ? 26.42479 13.15249 -4.61266 1.000 54.25919 107 GLU B O 1
ATOM 1958 N N . HIS B 1 108 ? 26.66877 12.14534 -2.61373 1.000 51.39247 108 HIS B N 1
ATOM 1959 C CA . HIS B 1 108 ? 25.39089 11.43453 -2.70081 1.000 50.02970 108 HIS B CA 1
ATOM 1960 C C . HIS B 1 108 ? 24.39864 11.72156 -1.58186 1.000 47.59207 108 HIS B C 1
ATOM 1961 O O . HIS B 1 108 ? 23.21814 11.38375 -1.73845 1.000 48.01221 108 HIS B O 1
ATOM 1968 N N . ALA B 1 109 ? 24.83458 12.24427 -0.44253 1.000 46.22662 109 ALA B N 1
ATOM 1969 C CA . ALA B 1 109 ? 23.92305 12.37962 0.67847 1.000 43.90472 109 ALA B CA 1
ATOM 1970 C C . ALA B 1 109 ? 23.11104 13.66157 0.58751 1.000 47.39413 109 ALA B C 1
ATOM 1971 O O . ALA B 1 109 ? 23.59964 14.68049 0.08463 1.000 46.68378 109 ALA B O 1
ATOM 1973 N N . PRO B 1 110 ? 21.89090 13.64581 1.14954 1.000 49.20206 110 PRO B N 1
ATOM 1974 C CA . PRO B 1 110 ? 21.07470 14.86296 1.21229 1.000 47.41329 110 PRO B CA 1
ATOM 1975 C C . PRO B 1 110 ? 21.61923 15.85968 2.21538 1.000 48.34842 110 PRO B C 1
ATOM 1976 O O . PRO B 1 110 ? 21.02733 16.04301 3.28146 1.000 51.00543 110 PRO B O 1
ATOM 1980 N N . ILE B 1 111 ? 22.76590 16.46713 1.92146 1.000 52.25883 111 ILE B N 1
ATOM 1981 C CA . ILE B 1 111 ? 23.40596 17.36080 2.86977 1.000 51.40612 111 ILE B CA 1
ATOM 1982 C C . ILE B 1 111 ? 23.37687 18.78596 2.34253 1.000 50.32898 111 ILE B C 1
ATOM 1983 O O . ILE B 1 111 ? 23.23755 19.04148 1.14669 1.000 51.22807 111 ILE B O 1
ATOM 1988 N N . SER B 1 112 ? 23.54428 19.72431 3.27096 1.000 55.98359 112 SER B N 1
ATOM 1989 C CA . SER B 1 112 ? 23.62291 21.16025 3.00928 1.000 59.53744 112 SER B CA 1
ATOM 1990 C C . SER B 1 112 ? 24.86881 21.65602 3.75949 1.000 60.91395 112 SER B C 1
ATOM 1991 O O . SER B 1 112 ? 24.78129 22.10638 4.91061 1.000 55.93234 112 SER B O 1
ATOM 1994 N N . ASP B 1 113 ? 26.03134 21.54771 3.09772 1.000 60.41851 113 ASP B N 1
ATOM 1995 C CA . ASP B 1 113 ? 27.32311 21.85952 3.70553 1.000 64.93844 113 ASP B CA 1
ATOM 1996 C C . ASP B 1 113 ? 27.51826 21.27127 5.09096 1.000 65.75598 113 ASP B C 1
ATOM 1997 O O . ASP B 1 113 ? 27.42017 21.99604 6.08791 1.000 71.26941 113 ASP B O 1
ATOM 2002 N N . ARG B 1 114 ? 27.88686 19.99603 5.16018 1.000 55.12688 114 ARG B N 1
ATOM 2003 C CA . ARG B 1 114 ? 28.18405 19.27618 6.39594 1.000 59.48205 114 ARG B CA 1
ATOM 2004 C C . ARG B 1 114 ? 26.99250 19.04651 7.31738 1.000 61.44274 114 ARG B C 1
ATOM 2005 O O . ARG B 1 114 ? 27.18566 18.45214 8.38890 1.000 59.92186 114 ARG B O 1
ATOM 2013 N N . ILE B 1 115 ? 25.77380 19.44586 6.95180 1.000 61.93453 115 ILE B N 1
ATOM 2014 C CA . ILE B 1 115 ? 24.60819 19.20564 7.80001 1.000 58.78854 115 ILE B CA 1
ATOM 2015 C C . ILE B 1 115 ? 23.56037 18.45565 6.98999 1.000 55.29547 115 ILE B C 1
ATOM 2016 O O . ILE B 1 115 ? 23.31177 18.78825 5.82483 1.000 57.90512 115 ILE B O 1
ATOM 2021 N N . ALA B 1 116 ? 22.97018 17.42865 7.59672 1.000 52.72435 116 ALA B N 1
ATOM 2022 C CA . ALA B 1 116 ? 21.94570 16.64911 6.91467 1.000 53.86075 116 ALA B CA 1
ATOM 2023 C C . ALA B 1 116 ? 20.66800 17.47413 6.76179 1.000 53.46602 116 ALA B C 1
ATOM 2024 O O . ALA B 1 116 ? 20.19954 18.10761 7.71650 1.000 52.72582 116 ALA B O 1
ATOM 2026 N N . LYS B 1 117 ? 20.11810 17.48718 5.54918 1.000 50.50302 117 LYS B N 1
ATOM 2027 C CA . LYS B 1 117 ? 18.85167 18.15481 5.32340 1.000 46.67487 117 LYS B CA 1
ATOM 2028 C C . LYS B 1 117 ? 17.66297 17.21572 5.48569 1.000 54.14788 117 LYS B C 1
ATOM 2029 O O . LYS B 1 117 ? 16.53989 17.71252 5.65761 1.000 59.55596 117 LYS B O 1
ATOM 2031 N N . ARG B 1 118 ? 17.88859 15.88565 5.46360 1.000 55.11278 118 ARG B N 1
ATOM 2032 C CA . ARG B 1 118 ? 16.86215 14.85494 5.69463 1.000 60.24861 118 ARG B CA 1
ATOM 2033 C C . ARG B 1 118 ? 17.46318 13.65542 6.42193 1.000 62.18250 118 ARG B C 1
ATOM 2034 O O . ARG B 1 118 ? 18.66507 13.38250 6.31550 1.000 66.78043 118 ARG B O 1
ATOM 2042 N N . ASP B 1 119 ? 16.60796 12.86884 7.08213 1.000 60.31560 119 ASP B N 1
ATOM 2043 C CA . ASP B 1 119 ? 17.09109 11.60439 7.62997 1.000 58.91377 119 ASP B CA 1
ATOM 2044 C C . ASP B 1 119 ? 17.49767 10.71164 6.47331 1.000 55.09258 119 ASP B C 1
ATOM 2045 O O . ASP B 1 119 ? 16.89044 10.76035 5.40330 1.000 60.87584 119 ASP B O 1
ATOM 2050 N N . PHE B 1 120 ? 18.52351 9.89740 6.68458 1.000 54.54221 120 PHE B N 1
ATOM 2051 C CA . PHE B 1 120 ? 18.88506 8.85759 5.72305 1.000 57.17244 120 PHE B CA 1
ATOM 2052 C C . PHE B 1 120 ? 19.74142 7.82277 6.44273 1.000 58.80866 120 PHE B C 1
ATOM 2053 O O . PHE B 1 120 ? 20.15046 8.03010 7.58796 1.000 60.45447 120 PHE B O 1
ATOM 2061 N N . THR B 1 121 ? 19.96421 6.67774 5.78718 1.000 53.95704 121 THR B N 1
ATOM 2062 C CA . THR B 1 121 ? 20.82777 5.62680 6.32797 1.000 55.33198 121 THR B CA 1
ATOM 2063 C C . THR B 1 121 ? 22.00600 5.44482 5.38272 1.000 52.04130 121 THR B C 1
ATOM 2064 O O . THR B 1 121 ? 21.83163 5.46510 4.16280 1.000 52.00692 121 THR B O 1
ATOM 2068 N N . LEU B 1 122 ? 23.20804 5.35854 5.94507 1.000 53.41553 122 LEU B N 1
ATOM 2069 C CA . LEU B 1 122 ? 24.42116 5.05133 5.19789 1.000 48.96169 122 LEU B CA 1
ATOM 2070 C C . LEU B 1 122 ? 24.79639 3.60318 5.45523 1.000 50.96413 122 LEU B C 1
ATOM 2071 O O . LEU B 1 122 ? 24.83270 3.17072 6.61162 1.000 53.99756 122 LEU B O 1
ATOM 2076 N N . PHE B 1 123 ? 25.05855 2.84357 4.39762 1.000 46.25507 123 PHE B N 1
ATOM 2077 C CA . PHE B 1 123 ? 25.32733 1.43952 4.62841 1.000 46.32006 123 PHE B CA 1
ATOM 2078 C C . PHE B 1 123 ? 26.38228 0.90433 3.67428 1.000 51.95090 123 PHE B C 1
ATOM 2079 O O . PHE B 1 123 ? 26.79310 1.54834 2.69896 1.000 50.21190 123 PHE B O 1
ATOM 2087 N N . LEU B 1 124 ? 26.81009 -0.31063 3.99505 1.000 51.79179 124 LEU B N 1
ATOM 2088 C CA . LEU B 1 124 ? 27.82524 -1.03566 3.26295 1.000 49.44542 124 LEU B CA 1
ATOM 2089 C C . LEU B 1 124 ? 27.13167 -2.15474 2.49065 1.000 52.49717 124 LEU B C 1
ATOM 2090 O O . LEU B 1 124 ? 26.47591 -3.01860 3.08232 1.000 55.40426 124 LEU B O 1
ATOM 2095 N N . ASP B 1 125 ? 27.28091 -2.12277 1.17296 1.000 58.21997 125 ASP B N 1
ATOM 2096 C CA . ASP B 1 125 ? 26.73715 -3.10766 0.25863 1.000 56.77052 125 ASP B CA 1
ATOM 2097 C C . ASP B 1 125 ? 27.22176 -4.50967 0.62829 1.000 58.96398 125 ASP B C 1
ATOM 2098 O O . ASP B 1 125 ? 28.21501 -4.69211 1.33603 1.000 56.06747 125 ASP B O 1
ATOM 2103 N N . ALA B 1 126 ? 26.49712 -5.51920 0.15351 1.000 64.40164 126 ALA B N 1
ATOM 2104 C CA . ALA B 1 126 ? 27.02512 -6.87295 0.27602 1.000 62.69590 126 ALA B CA 1
ATOM 2105 C C . ALA B 1 126 ? 28.28722 -7.04182 -0.55514 1.000 66.65072 126 ALA B C 1
ATOM 2106 O O . ALA B 1 126 ? 29.12835 -7.89052 -0.23817 1.000 65.55158 126 ALA B O 1
ATOM 2108 N N . ARG B 1 127 ? 28.42069 -6.25868 -1.62846 1.000 66.61548 127 ARG B N 1
ATOM 2109 C CA . ARG B 1 127 ? 29.61529 -6.20016 -2.45820 1.000 62.91096 127 ARG B CA 1
ATOM 2110 C C . ARG B 1 127 ? 30.63987 -5.18969 -1.92781 1.000 65.35783 127 ARG B C 1
ATOM 2111 O O . ARG B 1 127 ? 31.61701 -4.89209 -2.63219 1.000 62.11109 127 ARG B O 1
ATOM 2119 N N . ASP B 1 128 ? 30.42842 -4.66791 -0.70072 1.000 66.18884 128 ASP B N 1
ATOM 2120 C CA . ASP B 1 128 ? 31.27977 -3.68793 0.00596 1.000 65.69710 128 ASP B CA 1
ATOM 2121 C C . ASP B 1 128 ? 31.24240 -2.28045 -0.60677 1.000 58.26745 128 ASP B C 1
ATOM 2122 O O . ASP B 1 128 ? 32.10400 -1.44059 -0.29787 1.000 50.50231 128 ASP B O 1
ATOM 2127 N N . ARG B 1 129 ? 30.24544 -1.98773 -1.43916 1.000 58.84727 129 ARG B N 1
ATOM 2128 C CA . ARG B 1 129 ? 30.04318 -0.64382 -1.94851 1.000 56.10432 129 ARG B CA 1
ATOM 2129 C C . ARG B 1 129 ? 29.43110 0.22679 -0.84571 1.000 56.01856 129 ARG B C 1
ATOM 2130 O O . ARG B 1 129 ? 28.70004 -0.25260 0.02750 1.000 51.00950 129 ARG B O 1
ATOM 2138 N N . LEU B 1 130 ? 29.74725 1.51844 -0.87437 1.000 56.64470 130 LEU B N 1
ATOM 2139 C CA . LEU B 1 130 ? 29.07409 2.46233 0.00126 1.000 49.01431 130 LEU B CA 1
ATOM 2140 C C . LEU B 1 130 ? 27.80519 2.91604 -0.69642 1.000 48.85146 130 LEU B C 1
ATOM 2141 O O . LEU B 1 130 ? 27.82376 3.20293 -1.89699 1.000 46.86214 130 LEU B O 1
ATOM 2146 N N . ARG B 1 131 ? 26.70255 2.97811 0.05331 1.000 49.92588 131 ARG B N 1
ATOM 2147 C CA . ARG B 1 131 ? 25.40825 3.31402 -0.53440 1.000 49.80398 131 ARG B CA 1
ATOM 2148 C C . ARG B 1 131 ? 24.58023 4.16669 0.43208 1.000 48.99354 131 ARG B C 1
ATOM 2149 O O . ARG B 1 131 ? 24.79276 4.15046 1.65127 1.000 50.63848 131 ARG B O 1
ATOM 2157 N N . ILE B 1 132 ? 23.60701 4.90488 -0.12370 1.000 50.18517 132 ILE B N 1
ATOM 2158 C CA . ILE B 1 132 ? 22.68708 5.73158 0.66542 1.000 52.15984 132 ILE B CA 1
ATOM 2159 C C . ILE B 1 132 ? 21.23561 5.40373 0.31223 1.000 48.79413 132 ILE B C 1
ATOM 2160 O O . ILE B 1 132 ? 20.89595 5.20663 -0.85635 1.000 51.74098 132 ILE B O 1
ATOM 2165 N N . SER B 1 133 ? 20.37987 5.35745 1.32493 1.000 44.65126 133 SER B N 1
ATOM 2166 C CA . SER B 1 133 ? 18.96956 5.07672 1.16025 1.000 49.73365 133 SER B CA 1
ATOM 2167 C C . SER B 1 133 ? 18.19444 5.96065 2.11714 1.000 56.30441 133 SER B C 1
ATOM 2168 O O . SER B 1 133 ? 18.73387 6.43883 3.11888 1.000 55.66499 133 SER B O 1
ATOM 2171 N N . GLU B 1 134 ? 16.94084 6.22491 1.76306 1.000 60.45507 134 GLU B N 1
ATOM 2172 C CA . GLU B 1 134 ? 16.08810 7.09691 2.55095 1.000 65.13883 134 GLU B CA 1
ATOM 2173 C C . GLU B 1 134 ? 14.99606 6.34355 3.28540 1.000 67.09309 134 GLU B C 1
ATOM 2174 O O . GLU B 1 134 ? 14.07283 6.97349 3.82527 1.000 67.86244 134 GLU B O 1
ATOM 2180 N N . CYS B 1 135 ? 15.06412 5.01285 3.28854 1.000 63.64288 135 CYS B N 1
ATOM 2181 C CA . CYS B 1 135 ? 14.14450 4.19353 4.06121 1.000 68.50929 135 CYS B CA 1
ATOM 2182 C C . CYS B 1 135 ? 14.87129 3.85087 5.35446 1.000 68.27985 135 CYS B C 1
ATOM 2183 O O . CYS B 1 135 ? 15.95794 3.26359 5.32640 1.000 66.06980 135 CYS B O 1
ATOM 2186 N N . LEU B 1 136 ? 14.30787 4.28163 6.47670 1.000 67.31821 136 LEU B N 1
ATOM 2187 C CA . LEU B 1 136 ? 14.89170 4.02504 7.78649 1.000 65.56176 136 LEU B CA 1
ATOM 2188 C C . LEU B 1 136 ? 14.26149 2.75151 8.33613 1.000 66.34341 136 LEU B C 1
ATOM 2189 O O . LEU B 1 136 ? 13.04969 2.69416 8.59209 1.000 64.45129 136 LEU B O 1
ATOM 2194 N N . LEU B 1 137 ? 15.07924 1.71130 8.44626 1.000 67.36248 137 LEU B N 1
ATOM 2195 C CA . LEU B 1 137 ? 14.63122 0.39321 8.85927 1.000 67.81470 137 LEU B CA 1
ATOM 2196 C C . LEU B 1 137 ? 14.96912 0.19586 10.33098 1.000 70.51553 137 LEU B C 1
ATOM 2197 O O . LEU B 1 137 ? 16.11651 0.38722 10.74677 1.000 69.65313 137 LEU B O 1
ATOM 2202 N N . GLU B 1 138 ? 13.96016 -0.18662 11.10514 1.000 69.38039 138 GLU B N 1
ATOM 2203 C CA . GLU B 1 138 ? 14.05041 -0.27692 12.55541 1.000 69.60206 138 GLU B CA 1
ATOM 2204 C C . GLU B 1 138 ? 14.80043 -1.52978 13.00580 1.000 78.74834 138 GLU B C 1
ATOM 2205 O O . GLU B 1 138 ? 14.39128 -2.65206 12.68431 1.000 79.22457 138 GLU B O 1
ATOM 2211 N N . GLU B 1 139 ? 15.87569 -1.33747 13.77640 1.000 82.53387 139 GLU B N 1
ATOM 2212 C CA . GLU B 1 139 ? 16.61722 -2.43354 14.42249 1.000 79.68672 139 GLU B CA 1
ATOM 2213 C C . GLU B 1 139 ? 17.58271 -1.87788 15.46304 1.000 82.79820 139 GLU B C 1
ATOM 2214 O O . GLU B 1 139 ? 18.63699 -1.33444 15.11680 1.000 80.24293 139 GLU B O 1
#